Protein AF-A0A371DA82-F1 (afdb_monomer_lite)

Organism: NCBI:txid2498619

pLDDT: mean 73.83, std 19.21, range [37.44, 98.06]

Foldseek 3Di:
DFPQQLQQVCCQQPVDRDWDKDALVNSLVSCLVNCPVSVLVQKWFQKKWWWFALDPVRFIWMKTFIWGQDDPVRDTHTRFIKIKWKDFDDPDDPPVVVCVVVVVVVPPDPDFRFIGIIITTHIPVVPPPTATQFMFGDDPDDDPTDMGRVLLLSLLSVLVCVVDRGDDPVVNCRVVSSVLSCCLGVDPCSVVRGDPPHQKDFDDDPPRDDTPDIDGDPSRDDCVSVCVVVCVVVVVVVVNVVSNVSSVVSSVVSVVSNVVSVVVVVVVVVVVVVVVVVD

Radius of gyration: 20.89 Å; chains: 1; bounding box: 60×45×68 Å

Structure (mmCIF, N/CA/C/O backbone):
data_AF-A0A371DA82-F1
#
_entry.id   AF-A0A371DA82-F1
#
loop_
_atom_site.group_PDB
_atom_site.id
_atom_site.type_symbol
_atom_site.label_atom_id
_atom_site.label_alt_id
_atom_site.label_comp_id
_atom_site.label_asym_id
_atom_site.label_entity_id
_atom_site.label_seq_id
_atom_site.pdbx_PDB_ins_code
_atom_site.Cartn_x
_atom_site.Cartn_y
_atom_site.Cartn_z
_atom_site.occupancy
_atom_site.B_iso_or_equiv
_atom_site.auth_seq_id
_atom_site.auth_comp_id
_atom_site.auth_asym_id
_atom_site.auth_atom_id
_atom_site.pdbx_PDB_model_num
ATOM 1 N N . MET A 1 1 ? -19.343 -18.419 -6.457 1.00 40.81 1 MET A N 1
ATOM 2 C CA . MET A 1 1 ? -19.425 -18.143 -5.005 1.00 40.81 1 MET A CA 1
ATOM 3 C C . MET A 1 1 ? -18.123 -17.447 -4.609 1.00 40.81 1 MET A C 1
ATOM 5 O O . MET A 1 1 ? -17.212 -18.139 -4.190 1.00 40.81 1 MET A O 1
ATOM 9 N N . GLN A 1 2 ? -17.958 -16.152 -4.935 1.00 41.72 2 GLN A N 1
ATOM 10 C CA . GLN A 1 2 ? -16.626 -15.498 -4.969 1.00 41.72 2 GLN A CA 1
ATOM 11 C C . GLN A 1 2 ? -16.676 -13.960 -5.179 1.00 41.72 2 GLN A C 1
ATOM 13 O O . GLN A 1 2 ? -15.800 -13.405 -5.808 1.00 41.72 2 GLN A O 1
ATOM 18 N N . ALA A 1 3 ? -17.732 -13.275 -4.720 1.00 52.94 3 ALA A N 1
ATOM 19 C CA . ALA A 1 3 ? -17.827 -11.799 -4.757 1.00 52.94 3 ALA A CA 1
ATOM 20 C C . ALA A 1 3 ? -17.972 -11.191 -3.346 1.00 52.94 3 ALA A C 1
ATOM 22 O O . ALA A 1 3 ? -18.251 -10.009 -3.178 1.00 52.94 3 ALA A O 1
ATOM 23 N N . HIS A 1 4 ? -17.870 -12.032 -2.311 1.00 64.25 4 HIS A N 1
ATOM 24 C CA . HIS A 1 4 ? -18.219 -11.656 -0.944 1.00 64.25 4 HIS A CA 1
ATOM 25 C C . HIS A 1 4 ? -17.037 -11.005 -0.215 1.00 64.25 4 HIS A C 1
ATOM 27 O O . HIS A 1 4 ? -17.249 -10.199 0.690 1.00 64.25 4 HIS A O 1
ATOM 33 N N . ASP A 1 5 ? -15.801 -11.337 -0.582 1.00 73.50 5 ASP A N 1
ATOM 34 C CA . ASP A 1 5 ? -14.650 -10.889 0.192 1.00 73.50 5 ASP A CA 1
ATOM 35 C C . ASP A 1 5 ? -14.336 -9.427 -0.132 1.00 73.50 5 ASP A C 1
ATOM 37 O O . ASP A 1 5 ? -14.384 -8.608 0.781 1.00 73.50 5 ASP A O 1
ATOM 41 N N . ALA A 1 6 ? -14.214 -9.043 -1.410 1.00 79.44 6 ALA A N 1
ATOM 42 C CA . ALA A 1 6 ? -14.031 -7.634 -1.786 1.00 79.44 6 ALA A CA 1
ATOM 43 C C . ALA A 1 6 ? -15.066 -6.694 -1.143 1.00 79.44 6 ALA A C 1
ATOM 45 O O . ALA A 1 6 ? -14.698 -5.637 -0.631 1.00 79.44 6 ALA A O 1
ATOM 46 N N . ALA A 1 7 ? -16.339 -7.101 -1.098 1.00 83.88 7 ALA A N 1
ATOM 47 C CA . ALA A 1 7 ? -17.407 -6.340 -0.454 1.00 83.88 7 ALA A CA 1
ATOM 48 C C . ALA A 1 7 ? -17.176 -6.161 1.059 1.00 83.88 7 ALA A C 1
ATOM 50 O O . ALA A 1 7 ? -17.340 -5.057 1.573 1.00 83.88 7 ALA A O 1
ATOM 51 N N . LYS A 1 8 ? -16.718 -7.200 1.778 1.00 85.56 8 LYS A N 1
ATOM 52 C CA . LYS A 1 8 ? -16.384 -7.095 3.214 1.00 85.56 8 LYS A CA 1
ATOM 53 C C . LYS A 1 8 ? -15.281 -6.068 3.458 1.00 85.56 8 LYS A C 1
ATOM 55 O O . LYS A 1 8 ? -15.417 -5.237 4.352 1.00 85.56 8 LYS A O 1
ATOM 60 N N . LEU A 1 9 ? -14.188 -6.125 2.691 1.00 90.12 9 LEU A N 1
ATOM 61 C CA . LEU A 1 9 ? -13.077 -5.183 2.858 1.00 90.12 9 LEU A CA 1
ATOM 62 C C . LEU A 1 9 ? -13.458 -3.766 2.429 1.00 90.12 9 LEU A C 1
ATOM 64 O O . LEU A 1 9 ? -13.055 -2.813 3.092 1.00 90.12 9 LEU A O 1
ATOM 68 N N . THR A 1 10 ? -14.262 -3.627 1.374 1.00 91.12 10 THR A N 1
ATOM 69 C CA . THR A 1 10 ? -14.795 -2.332 0.925 1.00 91.12 10 THR A CA 1
ATOM 70 C C . THR A 1 10 ? -15.653 -1.707 2.013 1.00 91.12 10 THR A C 1
ATOM 72 O O . THR A 1 10 ? -15.365 -0.594 2.447 1.00 91.12 10 THR A O 1
ATOM 75 N N . HIS A 1 11 ? -16.607 -2.454 2.564 1.00 90.69 11 HIS A N 1
ATOM 76 C CA . HIS A 1 11 ? -17.438 -1.969 3.658 1.00 90.69 11 HIS A CA 1
ATOM 77 C C . HIS A 1 11 ? -16.602 -1.640 4.908 1.00 90.69 11 HIS A C 1
ATOM 79 O O . HIS A 1 11 ? -16.818 -0.613 5.550 1.00 90.69 11 HIS A O 1
ATOM 85 N N . ALA A 1 12 ? -15.608 -2.468 5.250 1.00 91.38 12 ALA A N 1
ATOM 86 C CA . ALA A 1 12 ? -14.735 -2.218 6.398 1.00 91.38 12 ALA A CA 1
ATOM 87 C C . ALA A 1 12 ? -13.882 -0.946 6.236 1.00 91.38 12 ALA A C 1
ATOM 89 O O . ALA A 1 12 ? -13.727 -0.188 7.193 1.00 91.38 12 ALA A O 1
ATOM 90 N N . LEU A 1 13 ? -13.324 -0.695 5.050 1.00 92.12 13 LEU A N 1
ATOM 91 C CA . LEU A 1 13 ? -12.431 0.443 4.819 1.00 92.12 13 LEU A CA 1
ATOM 92 C C . LEU A 1 13 ? -13.165 1.733 4.451 1.00 92.12 13 LEU A C 1
ATOM 94 O O . LEU A 1 13 ? -12.673 2.811 4.786 1.00 92.12 13 LEU A O 1
ATOM 98 N N . LEU A 1 14 ? -14.296 1.636 3.751 1.00 90.19 14 LEU A N 1
ATOM 99 C CA . LEU A 1 14 ? -14.964 2.763 3.089 1.00 90.19 14 LEU A CA 1
ATOM 100 C C . LEU A 1 14 ? -16.405 3.004 3.555 1.00 90.19 14 LEU A C 1
ATOM 102 O O . LEU A 1 14 ? -16.978 4.026 3.190 1.00 90.19 14 LEU A O 1
ATOM 106 N N . GLN A 1 15 ? -16.998 2.080 4.324 1.00 87.25 15 GLN A N 1
ATOM 107 C CA . GLN A 1 15 ? -18.436 2.077 4.644 1.00 87.25 15 GLN A CA 1
ATOM 108 C C . GLN A 1 15 ? -19.329 2.206 3.393 1.00 87.25 15 GLN A C 1
ATOM 110 O O . GLN A 1 15 ? -20.375 2.853 3.416 1.00 87.25 15 GLN A O 1
ATOM 115 N N . CYS A 1 16 ? -18.911 1.586 2.289 1.00 83.69 16 CYS A N 1
ATOM 116 C CA . CYS A 1 16 ? -19.708 1.463 1.075 1.00 83.69 16 CYS A CA 1
ATOM 117 C C . CYS A 1 16 ? -19.607 0.049 0.501 1.00 83.69 16 CYS A C 1
ATOM 119 O O . CYS A 1 16 ? -18.657 -0.681 0.786 1.00 83.69 16 CYS A O 1
ATOM 121 N N . ASP A 1 17 ? -20.587 -0.316 -0.321 1.00 76.75 17 ASP A N 1
ATOM 122 C CA . ASP A 1 17 ? -20.656 -1.643 -0.940 1.00 76.75 17 ASP A CA 1
ATOM 123 C C . ASP A 1 17 ? -19.945 -1.693 -2.301 1.00 76.75 17 ASP A C 1
ATOM 125 O O . ASP A 1 17 ? -19.534 -2.760 -2.755 1.00 76.75 17 ASP A O 1
ATOM 129 N N . ASP A 1 18 ? -19.744 -0.531 -2.929 1.00 77.31 18 ASP A N 1
ATOM 130 C CA . ASP A 1 18 ? -19.137 -0.423 -4.252 1.00 77.31 18 ASP A CA 1
ATOM 131 C C . ASP A 1 18 ? -17.631 -0.172 -4.161 1.00 77.31 18 ASP A C 1
ATOM 133 O O . ASP A 1 18 ? -17.174 0.831 -3.605 1.00 77.31 18 ASP A O 1
ATOM 137 N N . ALA A 1 19 ? -16.844 -1.061 -4.764 1.00 77.38 19 ALA A N 1
ATOM 138 C CA . ALA A 1 19 ? -15.419 -0.839 -4.950 1.00 77.38 19 ALA A CA 1
ATOM 139 C C . ALA A 1 19 ? -15.189 0.163 -6.092 1.00 77.38 19 ALA A C 1
ATOM 141 O O . ALA A 1 19 ? -15.606 -0.055 -7.231 1.00 77.38 19 ALA A O 1
ATOM 142 N N . TYR A 1 20 ? -14.473 1.251 -5.807 1.00 82.62 20 TYR A N 1
ATOM 143 C CA . TYR A 1 20 ? -14.046 2.223 -6.811 1.00 82.62 20 TYR A CA 1
ATOM 144 C C . TYR A 1 20 ? -12.560 2.568 -6.647 1.00 82.62 20 TYR A C 1
ATOM 146 O O . TYR A 1 20 ? -12.023 2.491 -5.538 1.00 82.62 20 TYR A O 1
ATOM 154 N N . PRO A 1 21 ? -11.861 2.959 -7.730 1.00 89.12 21 PRO A N 1
ATOM 155 C CA . PRO A 1 21 ? -10.483 3.419 -7.624 1.00 89.12 21 PRO A CA 1
ATOM 156 C C . PRO A 1 21 ? -10.397 4.724 -6.824 1.00 89.12 21 PRO A C 1
ATOM 158 O O . PRO A 1 21 ? -11.088 5.693 -7.141 1.00 89.12 21 PRO A O 1
ATOM 161 N N . MET A 1 22 ? -9.503 4.779 -5.841 1.00 92.50 22 MET A N 1
ATOM 162 C CA . MET A 1 22 ? -9.308 5.940 -4.964 1.00 92.50 22 MET A CA 1
ATOM 163 C C . MET A 1 22 ? -7.831 6.321 -4.848 1.00 92.50 22 MET A C 1
ATOM 165 O O . MET A 1 22 ? -6.952 5.501 -5.106 1.00 92.50 22 MET A O 1
ATOM 169 N N . SER A 1 23 ? -7.533 7.553 -4.445 1.00 94.44 23 SER A N 1
ATOM 170 C CA . SER A 1 23 ? -6.163 7.956 -4.113 1.00 94.44 23 SER A CA 1
ATOM 171 C C . SER A 1 23 ? -5.725 7.399 -2.754 1.00 94.44 23 SER A C 1
ATOM 173 O O . SER A 1 23 ? -6.546 7.063 -1.898 1.00 94.44 23 SER A O 1
ATOM 175 N N . PHE A 1 24 ? -4.413 7.364 -2.509 1.00 95.75 24 PHE A N 1
ATOM 176 C CA . PHE A 1 24 ? -3.881 7.010 -1.189 1.00 95.75 24 PHE A CA 1
ATOM 177 C C . PHE A 1 24 ? -4.345 7.962 -0.080 1.00 95.75 24 PHE A C 1
ATOM 179 O O . PHE A 1 24 ? -4.536 7.525 1.051 1.00 95.75 24 PHE A O 1
ATOM 186 N N . ASP A 1 25 ? -4.575 9.240 -0.390 1.00 95.44 25 ASP A N 1
ATOM 187 C CA . ASP A 1 25 ? -5.131 10.196 0.570 1.00 95.44 25 ASP A CA 1
ATOM 188 C C . ASP A 1 25 ? -6.588 9.890 0.921 1.00 95.44 25 ASP A C 1
ATOM 190 O O . ASP A 1 25 ? -6.950 9.931 2.095 1.00 95.44 25 ASP A O 1
ATOM 194 N N . GLN A 1 26 ? -7.412 9.539 -0.070 1.00 95.31 26 GLN A N 1
ATOM 195 C CA . GLN A 1 26 ? -8.796 9.120 0.169 1.00 95.31 26 GLN A CA 1
ATOM 196 C C . GLN A 1 26 ? -8.838 7.858 1.036 1.00 95.31 26 GLN A C 1
ATOM 198 O O . GLN A 1 26 ? -9.559 7.826 2.035 1.00 95.31 26 GLN A O 1
ATOM 203 N N . LEU A 1 27 ? -8.004 6.862 0.712 1.00 96.12 27 LEU A N 1
ATOM 204 C CA . LEU A 1 27 ? -7.883 5.647 1.514 1.00 96.12 27 LEU A CA 1
ATOM 205 C C . LEU A 1 27 ? -7.403 5.954 2.939 1.00 96.12 27 LEU A C 1
ATOM 207 O O . LEU A 1 27 ? -7.967 5.421 3.889 1.00 96.12 27 LEU A O 1
ATOM 211 N N . ARG A 1 28 ? -6.408 6.837 3.109 1.00 97.12 28 ARG A N 1
ATOM 212 C CA . ARG A 1 28 ? -5.920 7.279 4.427 1.00 97.12 28 ARG A CA 1
ATOM 213 C C . ARG A 1 28 ? -7.042 7.876 5.269 1.00 97.12 28 ARG A C 1
ATOM 215 O O . ARG A 1 28 ? -7.216 7.463 6.411 1.00 97.12 28 ARG A O 1
ATOM 222 N N . ILE A 1 29 ? -7.769 8.851 4.723 1.00 95.38 29 ILE A N 1
ATOM 223 C CA . ILE A 1 29 ? -8.842 9.555 5.439 1.00 95.38 29 ILE A CA 1
ATOM 224 C C . ILE A 1 29 ? -9.905 8.555 5.894 1.00 95.38 29 ILE A C 1
ATOM 226 O O . ILE A 1 29 ? -10.286 8.555 7.063 1.00 95.38 29 ILE A O 1
ATOM 230 N N . SER A 1 30 ? -10.333 7.675 4.987 1.00 95.25 30 SER A N 1
ATOM 231 C CA . SER A 1 30 ? -11.341 6.658 5.282 1.00 95.25 30 SER A CA 1
ATOM 232 C C . SER A 1 30 ? -10.860 5.648 6.327 1.00 95.25 30 SER A C 1
ATOM 234 O O . SER A 1 30 ? -11.557 5.375 7.302 1.00 95.25 30 SER A O 1
ATOM 236 N N . TYR A 1 31 ? -9.627 5.154 6.177 1.00 95.56 31 TYR A N 1
ATOM 237 C CA . TYR A 1 31 ? -9.013 4.209 7.104 1.00 95.56 31 TYR A CA 1
ATOM 238 C C . TYR A 1 31 ? -8.896 4.777 8.521 1.00 95.56 31 TYR A C 1
ATOM 240 O O . TYR A 1 31 ? -9.244 4.085 9.471 1.00 95.56 31 TYR A O 1
ATOM 248 N N . VAL A 1 32 ? -8.445 6.029 8.680 1.00 95.31 32 VAL A N 1
ATOM 249 C CA . VAL A 1 32 ? -8.355 6.678 10.002 1.00 95.31 32 VAL A CA 1
ATOM 250 C C . VAL A 1 32 ? -9.743 6.836 10.612 1.00 95.31 32 VAL A C 1
ATOM 252 O O . VAL A 1 32 ? -9.955 6.418 11.747 1.00 95.31 32 VAL A O 1
ATOM 255 N N . LYS A 1 33 ? -10.696 7.373 9.841 1.00 93.06 33 LYS A N 1
ATOM 256 C CA . LYS A 1 33 ? -12.068 7.624 10.297 1.00 93.06 33 LYS A CA 1
ATOM 257 C C . LYS A 1 33 ? -12.759 6.355 10.805 1.00 93.06 33 LYS A C 1
ATOM 259 O O . LYS A 1 33 ? -13.468 6.402 11.801 1.00 93.06 33 LYS A O 1
ATOM 264 N N . HIS A 1 34 ? -12.551 5.225 10.133 1.00 93.38 34 HIS A N 1
ATOM 265 C CA . HIS A 1 34 ? -13.230 3.966 10.454 1.00 93.38 34 HIS A CA 1
ATOM 266 C C . HIS A 1 34 ? -12.379 2.998 11.281 1.00 93.38 34 HIS A C 1
ATOM 268 O O . HIS A 1 34 ? -12.804 1.872 11.546 1.00 93.38 34 HIS A O 1
ATOM 274 N N . TYR A 1 35 ? -11.192 3.427 11.721 1.00 93.81 35 TYR A N 1
ATOM 275 C CA . TYR A 1 35 ? -10.215 2.562 12.374 1.00 93.81 35 TYR A CA 1
ATOM 276 C C . TYR A 1 35 ? -10.766 1.860 13.618 1.00 93.81 35 TYR A C 1
ATOM 278 O O . TYR A 1 35 ? -10.574 0.654 13.786 1.00 93.81 35 TYR A O 1
ATOM 286 N N . ILE A 1 36 ? -11.465 2.609 14.473 1.00 92.19 36 ILE A N 1
ATOM 287 C CA . ILE A 1 36 ? -12.001 2.101 15.739 1.00 92.19 36 ILE A CA 1
ATOM 288 C C . ILE A 1 36 ? -13.310 1.354 15.533 1.00 92.19 36 ILE A C 1
ATOM 290 O O . ILE A 1 36 ? -13.447 0.225 15.995 1.00 92.19 36 ILE A O 1
ATOM 294 N N . GLU A 1 37 ? -14.257 1.971 14.825 1.00 90.56 37 GLU A N 1
ATOM 295 C CA . GLU A 1 37 ? -15.598 1.416 14.611 1.00 90.56 37 GLU A CA 1
ATOM 296 C C . GLU A 1 37 ? -15.542 0.026 13.970 1.00 90.56 37 GLU A C 1
ATOM 298 O O . GLU A 1 37 ? -16.274 -0.876 14.376 1.00 90.56 37 GLU A O 1
ATOM 303 N N . ASN A 1 38 ? -14.613 -0.168 13.027 1.00 91.62 38 ASN A N 1
ATOM 304 C CA . ASN A 1 38 ? -14.482 -1.408 12.268 1.00 91.62 38 ASN A CA 1
ATOM 305 C C . ASN A 1 38 ? -13.332 -2.310 12.751 1.00 91.62 38 ASN A C 1
ATOM 307 O O . ASN A 1 38 ? -13.051 -3.322 12.106 1.00 91.62 38 ASN A O 1
ATOM 311 N N . ASN A 1 39 ? -12.681 -1.977 13.876 1.00 91.50 39 ASN A N 1
ATOM 312 C CA . ASN A 1 39 ? -11.518 -2.693 14.422 1.00 91.50 39 ASN A CA 1
ATOM 313 C C . ASN A 1 39 ? -10.452 -2.982 13.351 1.00 91.50 39 ASN A C 1
ATOM 315 O O . ASN A 1 39 ? -9.996 -4.114 13.174 1.00 91.50 39 ASN A O 1
ATOM 319 N N . LEU A 1 40 ? -10.054 -1.950 12.603 1.00 93.88 40 LEU A N 1
ATOM 320 C CA . LEU A 1 40 ? -9.156 -2.114 11.456 1.00 93.88 40 LEU A CA 1
ATOM 321 C C . LEU A 1 40 ? -7.738 -2.565 11.846 1.00 93.88 40 LEU A C 1
ATOM 323 O O . LEU A 1 40 ? -6.983 -2.994 10.978 1.00 93.88 40 LEU A O 1
ATOM 327 N N . SER A 1 41 ? -7.394 -2.560 13.139 1.00 92.50 41 SER A N 1
ATOM 328 C CA . SER A 1 41 ? -6.188 -3.209 13.675 1.00 92.50 41 SER A CA 1
ATOM 329 C C . SER A 1 41 ? -6.133 -4.717 13.423 1.00 92.50 41 SER A C 1
ATOM 331 O O . SER A 1 41 ? -5.043 -5.287 13.373 1.00 92.50 41 SER A O 1
ATOM 333 N N . ASP A 1 42 ? -7.292 -5.365 13.280 1.00 92.06 42 ASP A N 1
ATOM 334 C CA . ASP A 1 42 ? -7.380 -6.810 13.052 1.00 92.06 42 ASP A CA 1
ATOM 335 C C . ASP A 1 42 ? -7.143 -7.172 11.584 1.00 92.06 42 ASP A C 1
ATOM 337 O O . ASP A 1 42 ? -6.893 -8.338 11.269 1.00 92.06 42 ASP A O 1
ATOM 341 N N . TYR A 1 43 ? -7.209 -6.189 10.683 1.00 93.62 43 TYR A N 1
ATOM 342 C CA . TYR A 1 43 ? -6.973 -6.376 9.261 1.00 93.62 43 TYR A CA 1
ATOM 343 C C . TYR A 1 43 ? -5.491 -6.196 8.960 1.00 93.62 43 TYR A C 1
ATOM 345 O O . TYR A 1 43 ? -4.906 -5.125 9.135 1.00 93.62 43 TYR A O 1
ATOM 353 N N . ILE A 1 44 ? -4.883 -7.266 8.469 1.00 93.00 44 ILE A N 1
ATOM 354 C CA . ILE A 1 44 ? -3.464 -7.324 8.148 1.00 93.00 44 ILE A CA 1
ATOM 355 C C . ILE A 1 44 ? -3.273 -7.746 6.702 1.00 93.00 44 ILE A C 1
ATOM 357 O O . ILE A 1 44 ? -4.059 -8.506 6.139 1.00 93.00 44 ILE A O 1
ATOM 361 N N . ILE A 1 45 ? -2.181 -7.296 6.110 1.00 93.56 45 ILE A N 1
ATOM 362 C CA . ILE A 1 45 ? -1.713 -7.784 4.825 1.00 93.56 45 ILE A CA 1
ATOM 363 C C . ILE A 1 45 ? -0.877 -9.032 5.093 1.00 93.56 45 ILE A C 1
ATOM 365 O O . ILE A 1 45 ? 0.152 -8.976 5.773 1.00 93.56 45 ILE A O 1
ATOM 369 N N . THR A 1 46 ? -1.332 -10.162 4.565 1.00 89.88 46 THR A N 1
ATOM 370 C CA . THR A 1 46 ? -0.695 -11.478 4.735 1.00 89.88 46 THR A CA 1
ATOM 371 C C . THR A 1 46 ? 0.195 -11.846 3.557 1.00 89.88 46 THR A C 1
ATOM 373 O O . THR A 1 46 ? 1.112 -12.657 3.707 1.00 89.88 46 THR A O 1
ATOM 376 N N . CYS A 1 47 ? -0.045 -11.234 2.395 1.00 88.94 47 CYS A N 1
ATOM 377 C CA . CYS A 1 47 ? 0.758 -11.427 1.201 1.00 88.94 47 CYS A CA 1
ATOM 378 C C . CYS A 1 47 ? 0.832 -10.149 0.359 1.00 88.94 47 CYS A C 1
ATOM 380 O O . CYS A 1 47 ? -0.168 -9.466 0.151 1.00 88.94 47 CYS A O 1
ATOM 382 N N . LEU A 1 48 ? 2.030 -9.851 -0.135 1.00 89.12 48 LEU A N 1
ATOM 383 C CA . LEU A 1 48 ? 2.313 -8.824 -1.125 1.00 89.12 48 LEU A CA 1
ATOM 384 C C . LEU A 1 48 ? 2.793 -9.484 -2.410 1.00 89.12 48 LEU A C 1
ATOM 386 O O . LEU A 1 48 ? 3.698 -10.323 -2.383 1.00 89.12 48 LEU A O 1
ATOM 390 N N . GLU A 1 49 ? 2.249 -9.046 -3.534 1.00 86.81 49 GLU A N 1
ATOM 391 C CA . GLU A 1 49 ? 2.661 -9.488 -4.858 1.00 86.81 49 GLU A CA 1
ATOM 392 C C . GLU A 1 49 ? 3.006 -8.293 -5.732 1.00 86.81 49 GLU A C 1
ATOM 394 O O . GLU A 1 49 ? 2.272 -7.307 -5.778 1.00 86.81 49 GLU A O 1
ATOM 399 N N . LEU A 1 50 ? 4.123 -8.400 -6.446 1.00 85.94 50 LEU A N 1
ATOM 400 C CA . LEU A 1 50 ? 4.432 -7.515 -7.560 1.00 85.94 50 LEU A CA 1
ATOM 401 C C . LEU A 1 50 ? 3.997 -8.217 -8.839 1.00 85.94 50 LEU A C 1
ATOM 403 O O . LEU A 1 50 ? 4.514 -9.290 -9.163 1.00 85.94 50 LEU A O 1
ATOM 407 N N . CYS A 1 51 ? 3.061 -7.606 -9.554 1.00 82.88 51 CYS A N 1
ATOM 408 C CA . CYS A 1 51 ? 2.380 -8.208 -10.690 1.00 82.88 51 CYS A CA 1
ATOM 409 C C . CYS A 1 51 ? 2.630 -7.432 -11.981 1.00 82.88 51 CYS A C 1
ATOM 411 O O . CYS A 1 51 ? 2.905 -6.231 -11.974 1.00 82.88 51 CYS A O 1
ATOM 413 N N . LYS A 1 52 ? 2.498 -8.140 -13.104 1.00 77.69 52 LYS A N 1
ATOM 414 C CA . LYS A 1 52 ? 2.617 -7.599 -14.455 1.00 77.69 52 LYS A CA 1
ATOM 415 C C . LYS A 1 52 ? 1.470 -8.068 -15.336 1.00 77.69 52 LYS A C 1
ATOM 417 O O . LYS A 1 52 ? 1.245 -9.270 -15.495 1.00 77.69 52 LYS A O 1
ATOM 422 N N . GLY A 1 53 ? 0.818 -7.103 -15.975 1.00 74.56 53 GLY A N 1
ATOM 423 C CA . GLY A 1 53 ? -0.221 -7.320 -16.970 1.00 74.56 53 GLY A CA 1
ATOM 424 C C . GLY A 1 53 ? 0.277 -8.156 -18.148 1.00 74.56 53 GLY A C 1
ATOM 425 O O . GLY A 1 53 ? 1.354 -7.890 -18.688 1.00 74.56 53 GLY A O 1
ATOM 426 N N . ARG A 1 54 ? -0.510 -9.139 -18.599 1.00 68.94 54 ARG A N 1
ATOM 427 C CA . ARG A 1 54 ? -0.149 -9.980 -19.765 1.00 68.94 54 ARG A CA 1
ATOM 428 C C . ARG A 1 54 ? -0.275 -9.286 -21.122 1.00 68.94 54 ARG A C 1
ATOM 430 O O . ARG A 1 54 ? 0.273 -9.774 -22.108 1.00 68.94 54 ARG A O 1
ATOM 437 N N . LYS A 1 55 ? -1.015 -8.179 -21.196 1.00 64.31 55 LYS A N 1
ATOM 438 C CA . LYS A 1 55 ? -1.296 -7.451 -22.443 1.00 64.31 55 LYS A CA 1
ATOM 439 C C . LYS A 1 55 ? -0.568 -6.102 -22.454 1.00 64.31 55 LYS A C 1
ATOM 441 O O . LYS A 1 55 ? -0.487 -5.470 -21.398 1.00 64.31 55 LYS A O 1
ATOM 446 N N . PRO A 1 56 ? -0.074 -5.624 -23.615 1.00 55.16 56 PRO A N 1
ATOM 447 C CA . PRO A 1 56 ? 0.454 -4.268 -23.758 1.00 55.16 56 PRO A CA 1
ATOM 448 C C . PRO A 1 56 ? -0.517 -3.219 -23.177 1.00 55.16 56 PRO A C 1
ATOM 450 O O . PRO A 1 56 ? -1.719 -3.330 -23.422 1.00 55.16 56 PRO A O 1
ATOM 453 N N . PRO A 1 57 ? -0.038 -2.215 -22.417 1.00 61.44 57 PRO A N 1
ATOM 454 C CA . PRO A 1 57 ? 1.363 -1.817 -22.227 1.00 61.44 57 PRO A CA 1
ATOM 455 C C . PRO A 1 57 ? 2.136 -2.603 -21.144 1.00 61.44 57 PRO A C 1
ATOM 457 O O . PRO A 1 57 ? 3.155 -2.125 -20.665 1.00 61.44 57 PRO A O 1
ATOM 460 N N . TYR A 1 58 ? 1.696 -3.808 -20.763 1.00 68.56 58 TYR A N 1
ATOM 461 C CA . TYR A 1 58 ? 2.352 -4.666 -19.763 1.00 68.56 58 TYR A CA 1
ATOM 462 C C . TYR A 1 58 ? 2.545 -3.973 -18.411 1.00 68.56 58 TYR A C 1
ATOM 464 O O . TYR A 1 58 ? 3.623 -4.042 -17.812 1.00 68.56 58 TYR A O 1
ATOM 472 N N . HIS A 1 59 ? 1.482 -3.291 -17.984 1.00 79.56 59 HIS A N 1
ATOM 473 C CA . HIS A 1 59 ? 1.412 -2.476 -16.780 1.00 79.56 59 HIS A CA 1
ATOM 474 C C . HIS A 1 59 ? 1.788 -3.263 -15.521 1.00 79.56 59 HIS A C 1
ATOM 476 O O . HIS A 1 59 ? 1.453 -4.441 -15.406 1.00 79.56 59 HIS A O 1
ATOM 482 N N . GLU A 1 60 ? 2.459 -2.608 -14.580 1.00 83.19 60 GLU A N 1
ATOM 483 C CA . GLU A 1 60 ? 2.926 -3.224 -13.341 1.00 83.19 60 GLU A CA 1
ATOM 484 C C . GLU A 1 60 ? 2.322 -2.538 -12.127 1.00 83.19 60 GLU A C 1
ATOM 486 O O . GLU A 1 60 ? 2.160 -1.317 -12.102 1.00 83.19 60 GLU A O 1
ATOM 491 N N . TYR A 1 61 ? 1.967 -3.355 -11.143 1.00 88.50 61 TYR A N 1
ATOM 492 C CA . TYR A 1 61 ? 1.173 -2.954 -9.992 1.00 88.50 61 TYR A CA 1
ATOM 493 C C . TYR A 1 61 ? 1.442 -3.882 -8.802 1.00 88.50 61 TYR A C 1
ATOM 495 O O . TYR A 1 61 ? 2.055 -4.944 -8.946 1.00 88.50 61 TYR A O 1
ATOM 503 N N . ILE A 1 62 ? 0.986 -3.467 -7.622 1.00 91.88 62 ILE A N 1
ATOM 504 C CA . ILE A 1 62 ? 1.087 -4.235 -6.379 1.00 91.88 62 ILE A CA 1
ATOM 505 C C . ILE A 1 62 ? -0.276 -4.777 -5.986 1.00 91.88 62 ILE A C 1
ATOM 507 O O . ILE A 1 62 ? -1.269 -4.057 -6.052 1.00 91.88 62 ILE A O 1
ATOM 511 N N . LEU A 1 63 ? -0.302 -6.023 -5.529 1.00 92.69 63 LEU A N 1
ATOM 512 C CA . LEU A 1 63 ? -1.436 -6.608 -4.828 1.00 92.69 63 LEU A CA 1
ATOM 513 C C . LEU A 1 63 ? -1.065 -6.838 -3.367 1.00 92.69 63 LEU A C 1
ATOM 515 O O . LEU A 1 63 ? -0.040 -7.449 -3.073 1.00 92.69 63 LEU A O 1
ATOM 519 N N . ALA A 1 64 ? -1.908 -6.369 -2.456 1.00 94.00 64 ALA A N 1
ATOM 520 C CA . ALA A 1 64 ? -1.824 -6.659 -1.035 1.00 94.00 64 ALA A CA 1
ATOM 521 C C . ALA A 1 64 ? -3.052 -7.459 -0.610 1.00 94.00 64 ALA A C 1
ATOM 523 O O . ALA A 1 64 ? -4.163 -6.935 -0.548 1.00 94.00 64 ALA A O 1
ATOM 524 N N . HIS A 1 65 ? -2.844 -8.740 -0.329 1.00 92.31 65 HIS A N 1
ATOM 525 C CA . HIS A 1 65 ? -3.879 -9.648 0.148 1.00 92.31 65 HIS A CA 1
ATOM 526 C C . HIS A 1 65 ? -4.145 -9.361 1.617 1.00 92.31 65 HIS A C 1
ATOM 528 O O . HIS A 1 65 ? -3.253 -9.512 2.457 1.00 92.31 65 HIS A O 1
ATOM 534 N N . VAL A 1 66 ? -5.366 -8.932 1.916 1.00 92.56 66 VAL A N 1
ATOM 535 C CA . VAL A 1 66 ? -5.794 -8.560 3.261 1.00 92.56 66 VAL A CA 1
ATOM 536 C C . VAL A 1 66 ? -6.548 -9.721 3.888 1.00 92.56 66 VAL A C 1
ATOM 538 O O . VAL A 1 66 ? -7.396 -10.369 3.269 1.00 92.56 66 VAL A O 1
ATOM 541 N N . SER A 1 67 ? -6.247 -9.990 5.148 1.00 91.56 67 SER A N 1
ATOM 542 C CA . SER A 1 67 ? -6.963 -10.956 5.969 1.00 91.56 67 SER A CA 1
ATOM 543 C C . SER A 1 67 ? -7.264 -10.347 7.331 1.00 91.56 67 SER A C 1
ATOM 545 O O . SER A 1 67 ? -6.484 -9.548 7.845 1.00 91.56 67 SER A O 1
ATOM 547 N N . ARG A 1 68 ? -8.390 -10.729 7.925 1.00 91.19 68 ARG A N 1
ATOM 548 C CA . ARG A 1 68 ? -8.765 -10.328 9.280 1.00 91.19 68 ARG A CA 1
ATOM 549 C C . ARG A 1 68 ? -8.355 -11.413 10.267 1.00 91.19 68 ARG A C 1
ATOM 551 O O . ARG A 1 68 ? -8.592 -12.589 10.005 1.00 91.19 68 ARG A O 1
ATOM 558 N N . ARG A 1 69 ? -7.749 -11.030 11.389 1.00 89.56 69 ARG A N 1
ATOM 559 C CA . ARG A 1 69 ? -7.487 -11.921 12.527 1.00 89.56 69 ARG A CA 1
ATOM 560 C C . ARG A 1 69 ? -8.809 -12.252 13.217 1.00 89.56 69 ARG A C 1
ATOM 562 O O . ARG A 1 69 ? -9.534 -11.340 13.601 1.00 89.56 69 ARG A O 1
ATOM 569 N N . GLU A 1 70 ? -9.128 -13.535 13.353 1.00 81.94 70 GLU A N 1
ATOM 570 C CA . GLU A 1 70 ? -10.384 -13.974 13.985 1.00 81.94 70 GLU A CA 1
ATOM 571 C C . GLU A 1 70 ? -10.198 -14.494 15.409 1.00 81.94 70 GLU A C 1
ATOM 573 O O . GLU A 1 70 ? -11.129 -14.423 16.208 1.00 81.94 70 GLU A O 1
ATOM 578 N N . ASP A 1 71 ? -9.013 -15.002 15.750 1.00 71.69 71 ASP A N 1
ATOM 579 C CA . ASP A 1 71 ? -8.761 -15.556 17.074 1.00 71.69 71 ASP A CA 1
ATOM 580 C C . ASP A 1 71 ? -7.365 -15.203 17.626 1.00 71.69 71 ASP A C 1
ATOM 582 O O . ASP A 1 71 ? -6.445 -14.855 16.875 1.00 71.69 71 ASP A O 1
ATOM 586 N N . PRO A 1 72 ? -7.174 -15.314 18.957 1.00 66.38 72 PRO A N 1
ATOM 587 C CA . PRO A 1 72 ? -5.862 -15.161 19.588 1.00 66.38 72 PRO A CA 1
ATOM 588 C C . PRO A 1 72 ? -4.838 -16.219 19.148 1.00 66.38 72 PRO A C 1
ATOM 590 O O . PRO A 1 72 ? -3.647 -16.057 19.400 1.00 66.38 72 PRO A O 1
ATOM 593 N N . LEU A 1 73 ? -5.296 -17.308 18.516 1.00 67.56 73 LEU A N 1
ATOM 594 C CA . LEU A 1 73 ? -4.460 -18.393 17.995 1.00 67.56 73 LEU A CA 1
ATOM 595 C C . LEU A 1 73 ? -3.864 -18.053 16.616 1.00 67.56 73 LEU A C 1
ATOM 597 O O . LEU A 1 73 ? -3.095 -18.846 16.071 1.00 67.56 73 LEU A O 1
ATOM 601 N N . GLY A 1 74 ? -4.176 -16.874 16.069 1.00 67.50 74 GLY A N 1
ATOM 602 C CA . GLY A 1 74 ? -3.581 -16.349 14.845 1.00 67.50 74 GLY A CA 1
ATOM 603 C C . GLY A 1 74 ? -4.245 -16.842 13.561 1.00 67.50 74 GLY A C 1
ATOM 604 O O . GLY A 1 74 ? -3.654 -16.693 12.488 1.00 67.50 74 GLY A O 1
ATOM 605 N N . ARG A 1 75 ? -5.456 -17.414 13.624 1.00 80.38 75 ARG A N 1
ATOM 606 C CA . ARG A 1 75 ? -6.219 -17.716 12.408 1.00 80.38 75 ARG A CA 1
ATOM 607 C C . ARG A 1 75 ? -6.635 -16.421 11.730 1.00 80.38 75 ARG A C 1
ATOM 609 O O . ARG A 1 75 ? -7.067 -15.460 12.371 1.00 80.38 75 ARG A O 1
ATOM 616 N N . THR A 1 76 ? -6.492 -16.410 10.412 1.00 86.00 76 THR A N 1
ATOM 617 C CA . THR A 1 76 ? -6.865 -15.272 9.582 1.00 86.00 76 THR A CA 1
ATOM 618 C C . THR A 1 76 ? -7.853 -15.704 8.515 1.00 86.00 76 THR A C 1
ATOM 620 O O . THR A 1 76 ? -7.750 -16.808 7.977 1.00 86.00 76 THR A O 1
ATOM 623 N N . VAL A 1 77 ? -8.807 -14.828 8.213 1.00 87.12 77 VAL A N 1
ATOM 624 C CA . VAL A 1 77 ? -9.789 -15.033 7.149 1.00 87.12 77 VAL A CA 1
ATOM 625 C C . VAL A 1 77 ? -9.548 -14.022 6.033 1.00 87.12 77 VAL A C 1
ATOM 627 O O . VAL A 1 77 ? -9.498 -12.819 6.312 1.00 87.12 77 VAL A O 1
ATOM 630 N N . PRO A 1 78 ? -9.379 -14.473 4.775 1.00 88.12 78 PRO A N 1
ATOM 631 C CA . PRO A 1 78 ? -9.244 -13.583 3.631 1.00 88.12 78 PRO A CA 1
ATOM 632 C C . PRO A 1 78 ? -10.415 -12.607 3.546 1.00 88.12 78 PRO A C 1
ATOM 634 O O . PRO A 1 78 ? -11.574 -12.989 3.686 1.00 88.12 78 PRO A O 1
ATOM 637 N N . CYS A 1 79 ? -10.093 -11.334 3.344 1.00 88.00 79 CYS A N 1
ATOM 638 C CA . CYS A 1 79 ? -11.078 -10.261 3.270 1.00 88.00 79 CYS A CA 1
ATOM 639 C C . CYS A 1 79 ? -11.051 -9.537 1.928 1.00 88.00 79 CYS A C 1
ATOM 641 O O . CYS A 1 79 ? -11.931 -8.740 1.689 1.00 88.00 79 CYS A O 1
ATOM 643 N N . GLY A 1 80 ? -10.083 -9.779 1.049 1.00 89.88 80 GLY A N 1
ATOM 644 C CA . GLY A 1 80 ? -9.996 -9.115 -0.253 1.00 89.88 80 GLY A CA 1
ATOM 645 C C . GLY A 1 80 ? -8.577 -8.657 -0.551 1.00 89.88 80 GLY A C 1
ATOM 646 O O . GLY A 1 80 ? -7.644 -8.961 0.197 1.00 89.88 80 GLY A O 1
ATOM 647 N N . VAL A 1 81 ? -8.406 -7.935 -1.654 1.00 92.12 81 VAL A N 1
ATOM 648 C CA . VAL A 1 81 ? -7.087 -7.523 -2.143 1.00 92.12 81 VAL A CA 1
ATOM 649 C C . VAL A 1 81 ? -7.071 -6.023 -2.412 1.00 92.12 81 VAL A C 1
ATOM 651 O O . VAL A 1 81 ? -7.953 -5.502 -3.085 1.00 92.12 81 VAL A O 1
ATOM 654 N N . LEU A 1 82 ? -6.052 -5.320 -1.920 1.00 94.94 82 LEU A N 1
ATOM 655 C CA . LEU A 1 82 ? -5.768 -3.945 -2.327 1.00 94.94 82 LEU A CA 1
ATOM 656 C C . LEU A 1 82 ? -4.830 -3.970 -3.531 1.00 94.94 82 LEU A C 1
ATOM 658 O O . LEU A 1 82 ? -3.685 -4.412 -3.427 1.00 94.94 82 LEU A O 1
ATOM 662 N N . ARG A 1 83 ? -5.297 -3.466 -4.668 1.00 93.81 83 ARG A N 1
ATOM 663 C CA . ARG A 1 83 ? -4.490 -3.252 -5.867 1.00 93.81 83 ARG A CA 1
ATOM 664 C C . ARG A 1 83 ? -3.989 -1.817 -5.900 1.00 93.81 83 ARG A C 1
ATOM 666 O O . ARG A 1 83 ? -4.805 -0.908 -6.003 1.00 93.81 83 ARG A O 1
ATOM 673 N N . ALA A 1 84 ? -2.675 -1.618 -5.858 1.00 94.75 84 ALA A N 1
ATOM 674 C CA . ALA A 1 84 ? -2.036 -0.311 -5.984 1.00 94.75 84 ALA A CA 1
ATOM 675 C C . ALA A 1 84 ? -1.301 -0.156 -7.317 1.00 94.75 84 ALA A C 1
ATOM 677 O O . ALA A 1 84 ? -0.456 -0.979 -7.669 1.00 94.75 84 ALA A O 1
ATOM 678 N N . GLU A 1 85 ? -1.569 0.937 -8.025 1.00 91.44 85 GLU A N 1
ATOM 679 C CA . GLU A 1 85 ? -0.966 1.219 -9.327 1.00 91.44 85 GLU A CA 1
ATOM 680 C C . GLU A 1 85 ? -0.736 2.715 -9.567 1.00 91.44 85 GLU A C 1
ATOM 682 O O . GLU A 1 85 ? -1.451 3.563 -9.032 1.00 91.44 85 GLU A O 1
ATOM 687 N N . ARG A 1 86 ? 0.254 3.034 -10.410 1.00 89.81 86 ARG A N 1
ATOM 688 C CA . ARG A 1 86 ? 0.555 4.398 -10.868 1.00 89.81 86 ARG A CA 1
ATOM 689 C C . ARG A 1 86 ? 0.292 4.524 -12.360 1.00 89.81 86 ARG A C 1
ATOM 691 O O . ARG A 1 86 ? 0.882 3.800 -13.156 1.00 89.81 86 ARG A O 1
ATOM 698 N N . SER A 1 87 ? -0.523 5.493 -12.757 1.00 83.00 87 SER A N 1
ATOM 699 C CA . SER A 1 87 ? -0.916 5.716 -14.152 1.00 83.00 87 SER A CA 1
ATOM 700 C C . SER A 1 87 ? -0.843 7.192 -14.560 1.00 83.00 87 SER A C 1
ATOM 702 O O . SER A 1 87 ? -0.543 8.070 -13.749 1.00 83.00 87 SER A O 1
ATOM 704 N N . MET A 1 88 ? -1.110 7.455 -15.843 1.00 73.31 88 MET A N 1
ATOM 705 C CA . MET A 1 88 ? -1.329 8.798 -16.379 1.00 73.31 88 MET A CA 1
ATOM 706 C C . MET A 1 88 ? -2.832 9.023 -16.590 1.00 73.31 88 MET A C 1
ATOM 708 O O . MET A 1 88 ? -3.442 8.337 -17.410 1.00 73.31 88 MET A O 1
ATOM 712 N N . GLY A 1 89 ? -3.414 10.016 -15.915 1.00 62.97 89 GLY A N 1
ATOM 713 C CA . GLY A 1 89 ? -4.777 10.497 -16.187 1.00 62.97 89 GLY A CA 1
ATOM 714 C C . GLY A 1 89 ? -5.927 9.744 -15.497 1.00 62.97 89 GLY A C 1
ATOM 715 O O . GLY A 1 89 ? -5.730 8.780 -14.763 1.00 62.97 89 GLY A O 1
ATOM 716 N N . GLU A 1 90 ? -7.153 10.242 -15.700 1.00 48.84 90 GLU A N 1
ATOM 717 C CA . GLU A 1 90 ? -8.407 9.781 -15.071 1.00 48.84 90 GLU A CA 1
ATOM 718 C C . GLU A 1 90 ? -8.889 8.381 -15.527 1.00 48.84 90 GLU A C 1
ATOM 720 O O . GLU A 1 90 ? -8.489 7.912 -16.597 1.00 48.84 90 GLU A O 1
ATOM 725 N N . PRO A 1 91 ? -9.724 7.680 -14.728 1.00 43.56 91 PRO A N 1
ATOM 726 C CA . PRO A 1 91 ? -10.171 6.315 -15.016 1.00 43.56 91 PRO A CA 1
ATOM 727 C C . PRO A 1 91 ? -10.936 6.219 -16.345 1.00 43.56 91 PRO A C 1
ATOM 729 O O . PRO A 1 91 ? -11.681 7.122 -16.712 1.00 43.56 91 PRO A O 1
ATOM 732 N N . GLY A 1 92 ? -10.777 5.108 -17.073 1.00 46.81 92 GLY A N 1
ATOM 733 C CA . GLY A 1 92 ? -11.624 4.776 -18.230 1.00 46.81 92 GLY A CA 1
ATOM 734 C C . GLY A 1 92 ? -11.201 5.350 -19.589 1.00 46.81 92 GLY A C 1
ATOM 735 O O . GLY A 1 92 ? -11.846 5.058 -20.596 1.00 46.81 92 GLY A O 1
ATOM 736 N N . LYS A 1 93 ? -10.104 6.114 -19.678 1.00 44.03 93 LYS A N 1
ATOM 737 C CA . LYS A 1 93 ? -9.535 6.519 -20.976 1.00 44.03 93 LYS A CA 1
ATOM 738 C C . LYS A 1 93 ? -8.498 5.488 -21.443 1.00 44.03 93 LYS A C 1
ATOM 740 O O . LYS A 1 93 ? -7.576 5.187 -20.688 1.00 44.03 93 LYS A O 1
ATOM 745 N N . PRO A 1 94 ? -8.603 4.937 -22.672 1.00 42.62 94 PRO A N 1
ATOM 746 C CA . PRO A 1 94 ? -7.650 3.947 -23.162 1.00 42.62 94 PRO A CA 1
ATOM 747 C C . PRO A 1 94 ? -6.231 4.515 -23.123 1.00 42.62 94 PRO A C 1
ATOM 749 O O . PRO A 1 94 ? -5.957 5.521 -23.783 1.00 42.62 94 PRO A O 1
ATOM 752 N N . ALA A 1 95 ? -5.326 3.846 -22.404 1.00 44.25 95 ALA A N 1
ATOM 753 C CA . ALA A 1 95 ? -3.910 4.213 -22.316 1.00 44.25 95 ALA A CA 1
ATOM 754 C C . ALA A 1 95 ? -3.283 4.457 -23.705 1.00 44.25 95 ALA A C 1
ATOM 756 O O . ALA A 1 95 ? -2.450 5.341 -23.870 1.00 44.25 95 ALA A O 1
ATOM 757 N N . LEU A 1 96 ? -3.763 3.746 -24.733 1.00 44.50 96 LEU A N 1
ATOM 758 C CA . LEU A 1 96 ? -3.348 3.905 -26.129 1.00 44.50 96 LEU A CA 1
ATOM 759 C C . LEU A 1 96 ? -3.694 5.274 -26.741 1.00 44.50 96 LEU A C 1
ATOM 761 O O . LEU A 1 96 ? -2.879 5.812 -27.486 1.00 44.50 96 LEU A O 1
ATOM 765 N N . LYS A 1 97 ? -4.848 5.878 -26.413 1.00 42.88 97 LYS A N 1
ATOM 766 C CA . LYS A 1 97 ? -5.182 7.235 -26.893 1.00 42.88 97 LYS A CA 1
ATOM 767 C C . LYS A 1 97 ? -4.258 8.272 -26.266 1.00 42.88 97 LYS A C 1
ATOM 769 O O . LYS A 1 97 ? -3.782 9.165 -26.958 1.00 42.88 97 LYS A O 1
ATOM 774 N N . VAL A 1 98 ? -3.956 8.107 -24.982 1.00 47.44 98 VAL A N 1
ATOM 775 C CA . VAL A 1 98 ? -3.052 8.983 -24.232 1.00 47.44 98 VAL A CA 1
ATOM 776 C C . VAL A 1 98 ? -1.636 8.895 -24.813 1.00 47.44 98 VAL A C 1
ATOM 778 O O . VAL A 1 98 ? -1.069 9.915 -25.191 1.00 47.44 98 VAL A O 1
ATOM 781 N N . ILE A 1 99 ? -1.122 7.681 -25.036 1.00 48.62 99 ILE A N 1
ATOM 782 C CA . ILE A 1 99 ? 0.177 7.448 -25.689 1.00 48.62 99 ILE A CA 1
ATOM 783 C C . ILE A 1 99 ? 0.214 8.048 -27.105 1.00 48.62 99 ILE A C 1
ATOM 785 O O . ILE A 1 99 ? 1.205 8.675 -27.458 1.00 48.62 99 ILE A O 1
ATOM 789 N N . SER A 1 100 ? -0.857 7.926 -27.903 1.00 44.28 100 SER A N 1
ATOM 790 C CA . SER A 1 100 ? -0.903 8.501 -29.261 1.00 44.28 100 SER A CA 1
ATOM 791 C C . SER A 1 100 ? -0.926 10.037 -29.287 1.00 44.28 100 SER A C 1
ATOM 793 O O . SER A 1 100 ? -0.311 10.639 -30.163 1.00 44.28 100 SER A O 1
ATOM 795 N N . ILE A 1 101 ? -1.576 10.675 -28.306 1.00 47.22 101 ILE A N 1
ATOM 796 C CA . ILE A 1 101 ? -1.601 12.139 -28.165 1.00 47.22 101 ILE A CA 1
ATOM 797 C C . ILE A 1 101 ? -0.220 12.648 -27.735 1.00 47.22 101 ILE A C 1
ATOM 799 O O . ILE A 1 101 ? 0.284 13.614 -28.303 1.00 47.22 101 ILE A O 1
ATOM 803 N N . PHE A 1 102 ? 0.430 11.961 -26.792 1.00 46.75 102 PHE A N 1
ATOM 804 C CA . PHE A 1 102 ? 1.773 12.325 -26.339 1.00 46.75 102 PHE A CA 1
ATOM 805 C C . PHE A 1 102 ? 2.860 11.992 -27.369 1.00 46.75 102 PHE A C 1
ATOM 807 O O . PHE A 1 102 ? 3.852 12.714 -27.455 1.00 46.75 102 PHE A O 1
ATOM 814 N N . ALA A 1 103 ? 2.645 10.982 -28.221 1.00 45.44 103 ALA A N 1
ATOM 815 C CA . ALA A 1 103 ? 3.551 10.665 -29.319 1.00 45.44 103 ALA A CA 1
ATOM 816 C C . ALA A 1 103 ? 3.625 11.758 -30.394 1.00 45.44 103 ALA A C 1
ATOM 818 O O . ALA A 1 103 ? 4.667 11.951 -31.016 1.00 45.44 103 ALA A O 1
ATOM 819 N N . ALA A 1 104 ? 2.551 12.525 -30.576 1.00 45.59 104 ALA A N 1
ATOM 820 C CA . ALA A 1 104 ? 2.540 13.668 -31.485 1.00 45.59 104 ALA A CA 1
ATOM 821 C C . ALA A 1 104 ? 3.200 14.933 -30.891 1.00 45.59 104 ALA A C 1
ATOM 823 O O . ALA A 1 104 ? 3.453 15.884 -31.624 1.00 45.59 104 ALA A O 1
ATOM 824 N N . GLN A 1 105 ? 3.494 14.960 -29.583 1.00 45.22 105 GLN A N 1
ATOM 825 C CA . GLN A 1 105 ? 3.983 16.145 -28.856 1.00 45.22 105 GLN A CA 1
ATOM 826 C C . GLN A 1 105 ? 5.421 16.007 -28.318 1.00 45.22 105 GLN A C 1
ATOM 828 O O . GLN A 1 105 ? 5.881 16.858 -27.553 1.00 45.22 105 GLN A O 1
ATOM 833 N N . PHE A 1 106 ? 6.161 14.976 -28.752 1.00 47.69 106 PHE A N 1
ATOM 834 C CA . PHE A 1 106 ? 7.536 14.668 -28.318 1.00 47.69 106 PHE A CA 1
ATOM 835 C C . PHE A 1 106 ? 8.564 15.799 -28.524 1.00 47.69 106 PHE A C 1
ATOM 837 O O . PHE A 1 106 ? 9.681 15.698 -28.023 1.00 47.69 106 PHE A O 1
ATOM 844 N N . SER A 1 107 ? 8.218 16.876 -29.230 1.00 40.44 107 SER A N 1
ATOM 845 C CA . SER A 1 107 ? 9.137 17.977 -29.530 1.00 40.44 107 SER A CA 1
ATOM 846 C C . SER A 1 107 ? 9.137 19.114 -28.500 1.00 40.44 107 SER A C 1
ATOM 848 O O . SER A 1 107 ? 10.082 19.898 -28.508 1.00 40.44 107 SER A O 1
ATOM 850 N N . THR A 1 108 ? 8.118 19.258 -27.637 1.00 41.94 108 THR A N 1
ATOM 851 C CA . THR A 1 108 ? 7.972 20.489 -26.820 1.00 41.94 108 THR A CA 1
ATOM 852 C C . THR A 1 108 ? 7.449 20.328 -25.386 1.00 41.94 108 THR A C 1
ATOM 854 O O . THR A 1 108 ? 7.455 21.312 -24.651 1.00 41.94 108 THR A O 1
ATOM 857 N N . LEU A 1 109 ? 7.047 19.136 -24.925 1.00 45.16 109 LEU A N 1
ATOM 858 C CA . LEU A 1 109 ? 6.430 18.965 -23.595 1.00 45.16 109 LEU A CA 1
ATOM 859 C C . LEU A 1 109 ? 7.151 17.923 -22.728 1.00 45.16 109 LEU A C 1
ATOM 861 O O . LEU A 1 109 ? 6.624 16.863 -22.408 1.00 45.16 109 LEU A O 1
ATOM 865 N N . ALA A 1 110 ? 8.363 18.259 -22.289 1.00 49.78 110 ALA A N 1
ATOM 866 C CA . ALA A 1 110 ? 9.024 17.601 -21.160 1.00 49.78 110 ALA A CA 1
ATOM 867 C C . ALA A 1 110 ? 8.595 18.203 -19.799 1.00 49.78 110 ALA A C 1
ATOM 869 O O . ALA A 1 110 ? 9.402 18.271 -18.875 1.00 49.78 110 ALA A O 1
ATOM 870 N N . SER A 1 111 ? 7.351 18.676 -19.653 1.00 54.41 111 SER A N 1
ATOM 871 C CA . SER A 1 111 ? 6.902 19.418 -18.466 1.00 54.41 111 SER A CA 1
ATOM 872 C C . SER A 1 111 ? 5.685 18.780 -17.772 1.00 54.41 111 SER A C 1
ATOM 874 O O . SER A 1 111 ? 4.565 18.811 -18.264 1.00 54.41 111 SER A O 1
ATOM 876 N N . ASN A 1 112 ? 5.943 18.229 -16.578 1.00 67.06 112 ASN A N 1
ATOM 877 C CA . ASN A 1 112 ? 5.019 18.018 -15.450 1.00 67.06 112 ASN A CA 1
ATOM 878 C C . ASN A 1 112 ? 3.667 17.327 -15.725 1.00 67.06 112 ASN A C 1
ATOM 880 O O . ASN A 1 112 ? 2.624 17.849 -15.340 1.00 67.06 112 ASN A O 1
ATOM 884 N N . ILE A 1 113 ? 3.657 16.131 -16.323 1.00 77.06 113 ILE A N 1
ATOM 885 C CA . ILE A 1 113 ? 2.448 15.285 -16.313 1.00 77.06 113 ILE A CA 1
ATOM 886 C C . ILE A 1 113 ? 2.214 14.814 -14.869 1.00 77.06 113 ILE A C 1
ATOM 888 O O . ILE A 1 113 ? 3.107 14.159 -14.339 1.00 77.06 113 ILE A O 1
ATOM 892 N N . PRO A 1 114 ? 1.070 15.079 -14.215 1.00 83.81 114 PRO A N 1
ATOM 893 C CA . PRO A 1 114 ? 0.822 14.574 -12.864 1.00 83.81 114 PRO A CA 1
ATOM 894 C C . PRO A 1 114 ? 0.708 13.044 -12.850 1.00 83.81 114 PRO A C 1
ATOM 896 O O . PRO A 1 114 ? 0.014 12.456 -13.686 1.00 83.81 114 PRO A O 1
ATOM 899 N N . ALA A 1 115 ? 1.382 12.392 -11.902 1.00 87.19 115 ALA A N 1
ATOM 900 C CA . ALA A 1 115 ? 1.205 10.967 -11.650 1.00 87.19 115 ALA A CA 1
ATOM 901 C C . ALA A 1 115 ? -0.115 10.728 -10.913 1.00 87.19 115 ALA A C 1
ATOM 903 O O . ALA A 1 115 ? -0.462 11.457 -9.984 1.00 87.19 115 ALA A O 1
ATOM 904 N N . VAL A 1 116 ? -0.843 9.687 -11.315 1.00 89.31 116 VAL A N 1
ATOM 905 C CA . VAL A 1 116 ? -2.089 9.286 -10.662 1.00 89.31 116 VAL A CA 1
ATOM 906 C C . VAL A 1 116 ? -1.882 7.937 -9.992 1.00 89.31 116 VAL A C 1
ATOM 908 O O . VAL A 1 116 ? -1.855 6.904 -10.663 1.00 89.31 116 VAL A O 1
ATOM 911 N N . ASP A 1 117 ? -1.748 7.971 -8.669 1.00 92.62 117 ASP A N 1
ATOM 912 C CA . ASP A 1 117 ? -1.587 6.793 -7.819 1.00 92.62 117 ASP A CA 1
ATOM 913 C C . ASP A 1 117 ? -2.949 6.356 -7.288 1.00 92.62 117 ASP A C 1
ATOM 915 O O . ASP A 1 117 ? -3.674 7.153 -6.686 1.00 92.62 117 ASP A O 1
ATOM 919 N N . ARG A 1 118 ? -3.309 5.097 -7.535 1.00 92.25 118 ARG A N 1
ATOM 920 C CA . ARG A 1 118 ? -4.628 4.554 -7.215 1.00 92.25 118 ARG A CA 1
ATOM 921 C C . ARG A 1 118 ? -4.539 3.305 -6.380 1.00 92.25 118 ARG A C 1
ATOM 923 O O . ARG A 1 118 ? -3.645 2.487 -6.577 1.00 92.25 118 ARG A O 1
ATOM 930 N N . VAL A 1 119 ? -5.542 3.143 -5.531 1.00 95.00 119 VAL A N 1
ATOM 931 C CA . VAL A 1 119 ? -5.874 1.903 -4.850 1.00 95.00 119 VAL A CA 1
ATOM 932 C C . VAL A 1 119 ? -7.269 1.470 -5.279 1.00 95.00 119 VAL A C 1
ATOM 934 O O . VAL A 1 119 ? -8.195 2.277 -5.280 1.00 95.00 119 VAL A O 1
ATOM 937 N N . THR A 1 120 ? -7.420 0.206 -5.654 1.00 92.81 120 THR A N 1
ATOM 938 C CA . THR A 1 120 ? -8.719 -0.426 -5.922 1.00 92.81 120 THR A CA 1
ATOM 939 C C . THR A 1 120 ? -8.851 -1.653 -5.032 1.00 92.81 120 THR A C 1
ATOM 941 O O . THR A 1 120 ? -7.866 -2.359 -4.817 1.00 92.81 120 THR A O 1
ATOM 944 N N . ILE A 1 121 ? -10.045 -1.899 -4.500 1.00 92.06 121 ILE A N 1
ATOM 945 C CA . ILE A 1 121 ? -10.338 -3.119 -3.747 1.00 92.06 121 ILE A CA 1
ATOM 946 C C . ILE A 1 121 ? -10.843 -4.158 -4.745 1.00 92.06 121 ILE A C 1
ATOM 948 O O . ILE A 1 121 ? -11.828 -3.922 -5.437 1.00 92.06 121 ILE A O 1
ATOM 952 N N . CYS A 1 122 ? -10.134 -5.273 -4.850 1.00 86.62 122 CYS A N 1
ATOM 953 C CA . CYS A 1 122 ? -10.421 -6.352 -5.786 1.00 86.62 122 CYS A CA 1
ATOM 954 C C . CYS A 1 122 ? -10.800 -7.624 -5.029 1.00 86.62 122 CYS A C 1
ATOM 956 O O . CYS A 1 122 ? -10.380 -7.837 -3.882 1.00 86.62 122 CYS A O 1
ATOM 958 N N . ASP A 1 123 ? -11.556 -8.495 -5.696 1.00 80.19 123 ASP A N 1
ATOM 959 C CA . ASP A 1 123 ? -11.774 -9.843 -5.185 1.00 80.19 123 ASP A CA 1
ATOM 960 C C . ASP A 1 123 ? -10.494 -10.679 -5.339 1.00 80.19 123 ASP A C 1
ATOM 962 O O . ASP A 1 123 ? -9.676 -10.471 -6.244 1.00 80.19 123 ASP A O 1
ATOM 966 N N . THR A 1 124 ? -10.303 -11.643 -4.441 1.00 68.00 124 THR A N 1
ATOM 967 C CA . THR A 1 124 ? -9.176 -12.582 -4.489 1.00 68.00 124 THR A CA 1
ATOM 968 C C . THR A 1 124 ? -9.168 -13.399 -5.782 1.00 68.00 124 THR A C 1
ATOM 970 O O . THR A 1 124 ? -8.096 -13.780 -6.253 1.00 68.00 124 THR A O 1
ATOM 973 N N . SER A 1 125 ? -10.337 -13.630 -6.386 1.00 62.34 125 SER A N 1
ATOM 974 C CA . SER A 1 125 ? -10.489 -14.360 -7.651 1.00 62.34 125 SER A CA 1
ATOM 975 C C . SER A 1 125 ? -10.105 -13.552 -8.902 1.00 62.34 125 SER A C 1
ATOM 977 O O . SER A 1 125 ? -9.597 -14.123 -9.869 1.00 62.34 125 SER A O 1
ATOM 979 N N . GLU A 1 126 ? -10.266 -12.226 -8.883 1.00 59.41 126 GLU A N 1
ATOM 980 C CA . GLU A 1 126 ? -10.005 -11.340 -10.033 1.00 59.41 126 GLU A CA 1
ATOM 981 C C . GLU A 1 126 ? -8.508 -11.117 -10.303 1.00 59.41 126 GLU A C 1
ATOM 983 O O . GLU A 1 126 ? -8.106 -10.675 -11.378 1.00 59.41 126 GLU A O 1
ATOM 988 N N . CYS A 1 127 ? -7.656 -11.474 -9.344 1.00 56.56 127 CYS A N 1
ATOM 989 C CA . CYS A 1 127 ? -6.212 -11.266 -9.412 1.00 56.56 127 CYS A CA 1
ATOM 990 C C . CYS A 1 127 ? -5.443 -12.403 -10.123 1.00 56.56 127 CYS A C 1
ATOM 992 O O . CYS A 1 127 ? -4.217 -12.357 -10.212 1.00 56.56 127 CYS A O 1
ATOM 994 N N . CYS A 1 128 ? -6.130 -13.441 -10.621 1.00 53.97 128 CYS A N 1
ATOM 995 C CA . CYS A 1 128 ? -5.498 -14.690 -11.072 1.00 53.97 128 CYS A CA 1
ATOM 996 C C . CYS A 1 128 ? -4.911 -14.682 -12.496 1.00 53.97 128 CYS A C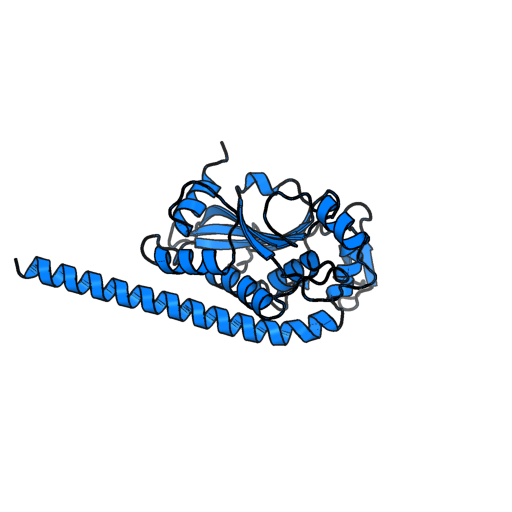 1
ATOM 998 O O . CYS A 1 128 ? -4.156 -15.596 -12.840 1.00 53.97 128 CYS A O 1
ATOM 1000 N N . GLU A 1 129 ? -5.248 -13.711 -13.346 1.00 64.06 129 GLU A N 1
ATOM 1001 C CA . GLU A 1 129 ? -4.877 -13.782 -14.767 1.00 64.06 129 GLU A CA 1
ATOM 1002 C C . GLU A 1 129 ? -3.506 -13.188 -15.105 1.00 64.06 129 GLU A C 1
ATOM 1004 O O . GLU A 1 129 ? -2.969 -13.491 -16.169 1.00 64.06 129 GLU A O 1
ATOM 1009 N N . ASP A 1 130 ? -2.900 -12.395 -14.225 1.00 75.62 130 ASP A N 1
ATOM 1010 C CA . ASP A 1 130 ? -1.647 -11.691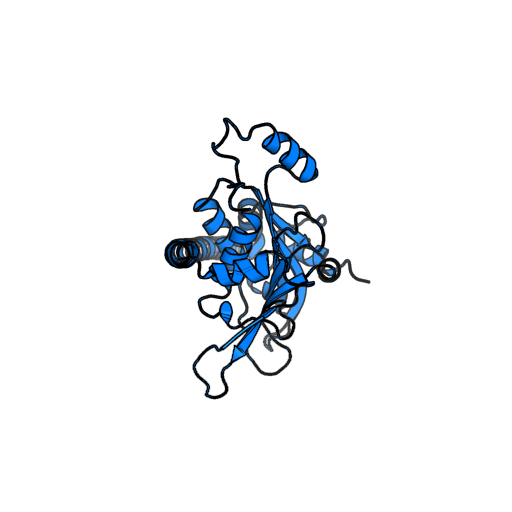 -14.511 1.00 75.62 130 ASP A CA 1
ATOM 1011 C C . ASP A 1 130 ? -0.392 -12.459 -14.061 1.00 75.62 130 ASP A C 1
ATOM 1013 O O . ASP A 1 130 ? -0.453 -13.561 -13.510 1.00 75.62 130 ASP A O 1
ATOM 1017 N N . ILE A 1 131 ? 0.788 -11.947 -14.419 1.00 75.50 131 ILE A N 1
ATOM 1018 C CA . ILE A 1 131 ? 2.070 -12.588 -14.102 1.00 75.50 131 ILE A CA 1
ATOM 1019 C C . ILE A 1 131 ? 2.551 -12.077 -12.743 1.00 75.50 131 ILE A C 1
ATOM 1021 O O . ILE A 1 131 ? 2.889 -10.903 -12.614 1.00 75.50 131 ILE A O 1
ATOM 1025 N N . VAL A 1 132 ? 2.648 -12.966 -11.752 1.00 78.31 132 VAL A N 1
ATOM 1026 C CA . VAL A 1 132 ? 3.288 -12.665 -10.462 1.00 78.31 132 VAL A CA 1
ATOM 1027 C C . VAL A 1 132 ? 4.803 -12.745 -10.620 1.00 78.31 132 VAL A C 1
ATOM 1029 O O . VAL A 1 132 ? 5.350 -13.779 -11.006 1.00 78.31 132 VAL A O 1
ATOM 1032 N N . LEU A 1 133 ? 5.486 -11.644 -10.325 1.00 73.81 133 LEU A N 1
ATOM 1033 C CA . LEU A 1 133 ? 6.934 -11.509 -10.461 1.00 73.81 133 LEU A CA 1
ATOM 1034 C C . LEU A 1 133 ? 7.653 -11.734 -9.130 1.00 73.81 133 LEU A C 1
ATOM 1036 O O . LEU A 1 133 ? 8.651 -12.453 -9.090 1.00 73.81 133 LEU A O 1
ATOM 1040 N N . TYR A 1 134 ? 7.113 -11.165 -8.051 1.00 76.50 134 TYR A N 1
ATOM 1041 C CA . TYR A 1 134 ? 7.608 -11.322 -6.681 1.00 76.50 134 TYR A CA 1
ATOM 1042 C C . TYR A 1 134 ? 6.439 -11.579 -5.744 1.00 76.50 134 TYR A C 1
ATOM 1044 O O . TYR A 1 134 ? 5.362 -11.017 -5.943 1.00 76.50 134 TYR A O 1
ATOM 1052 N N . ARG A 1 135 ? 6.661 -12.404 -4.717 1.00 81.25 135 ARG A N 1
ATOM 1053 C CA . ARG A 1 135 ? 5.659 -12.714 -3.695 1.00 81.25 135 ARG A CA 1
ATOM 1054 C C . ARG A 1 135 ? 6.319 -12.781 -2.323 1.00 81.25 135 ARG A C 1
ATOM 1056 O O . ARG A 1 135 ? 7.159 -13.645 -2.088 1.00 81.25 135 ARG A O 1
ATOM 1063 N N . ALA A 1 136 ? 5.904 -11.905 -1.418 1.00 81.88 136 ALA A N 1
ATOM 1064 C CA . ALA A 1 136 ? 6.296 -11.924 -0.012 1.00 81.88 136 ALA A CA 1
ATOM 1065 C C . ALA A 1 136 ? 5.064 -12.189 0.861 1.00 81.88 136 ALA A C 1
ATOM 1067 O O . ALA A 1 136 ? 3.974 -11.730 0.537 1.00 81.88 136 ALA A O 1
ATOM 1068 N N . GLY A 1 137 ? 5.208 -12.931 1.957 1.00 78.81 137 GLY A N 1
ATOM 1069 C CA . GLY A 1 137 ? 4.098 -13.216 2.869 1.00 78.81 137 GLY A CA 1
ATOM 1070 C C . GLY A 1 137 ? 4.245 -14.545 3.597 1.00 78.81 137 GLY A C 1
ATOM 1071 O O . GLY A 1 137 ? 5.282 -15.204 3.500 1.00 78.81 137 GLY A O 1
ATOM 1072 N N . LEU A 1 138 ? 3.191 -14.936 4.311 1.00 69.75 138 LEU A N 1
ATOM 1073 C CA . LEU A 1 138 ? 3.086 -16.236 4.976 1.00 69.75 138 LEU A CA 1
ATOM 1074 C C . LEU A 1 138 ? 3.076 -17.353 3.916 1.00 69.75 138 LEU A C 1
ATOM 1076 O O . LEU A 1 138 ? 2.098 -17.515 3.189 1.00 69.75 138 LEU A O 1
ATOM 1080 N N . GLN A 1 139 ? 4.170 -18.110 3.796 1.00 55.97 139 GLN A N 1
ATOM 1081 C CA . GLN A 1 139 ? 4.180 -19.332 2.989 1.00 55.97 139 GLN A CA 1
ATOM 1082 C C . GLN A 1 139 ? 3.587 -20.481 3.806 1.00 55.97 139 GLN A C 1
ATOM 1084 O O . GLN A 1 139 ? 3.862 -20.628 4.996 1.00 55.97 139 GLN A O 1
ATOM 1089 N N . SER A 1 140 ? 2.753 -21.298 3.164 1.00 46.00 140 SER A N 1
ATOM 1090 C CA . SER A 1 140 ? 2.153 -22.477 3.781 1.00 46.00 140 SER A CA 1
ATOM 1091 C C . SER A 1 140 ? 3.245 -23.471 4.182 1.00 46.00 140 SER A C 1
ATOM 1093 O O . SER A 1 140 ? 3.758 -24.201 3.340 1.00 46.00 140 SER A O 1
ATOM 1095 N N . GLY A 1 141 ? 3.586 -23.497 5.470 1.00 43.81 141 GLY A N 1
ATOM 1096 C CA . GLY A 1 141 ? 4.553 -24.431 6.039 1.00 43.81 141 GLY A CA 1
ATOM 1097 C C . GLY A 1 141 ? 5.752 -23.729 6.671 1.00 43.81 141 GLY A C 1
ATOM 1098 O O . GLY A 1 141 ? 6.756 -23.482 6.022 1.00 43.81 141 GLY A O 1
ATOM 1099 N N . HIS A 1 142 ? 5.650 -23.511 7.978 1.00 37.44 142 HIS A N 1
ATOM 1100 C CA . HIS A 1 142 ? 6.758 -23.358 8.927 1.00 37.44 142 HIS A CA 1
ATOM 1101 C C . HIS A 1 142 ? 7.575 -22.067 9.040 1.00 37.44 142 HIS A C 1
ATOM 1103 O O . HIS A 1 142 ? 8.232 -21.939 10.070 1.00 37.44 142 HIS A O 1
ATOM 1109 N N . ASP A 1 143 ? 7.460 -21.079 8.155 1.00 40.81 143 ASP A N 1
ATOM 1110 C CA . ASP A 1 143 ? 8.079 -19.771 8.412 1.00 40.81 143 ASP A CA 1
ATOM 1111 C C . ASP A 1 143 ? 7.042 -18.737 8.859 1.00 40.81 143 ASP A C 1
ATOM 1113 O O . ASP A 1 143 ? 6.022 -18.518 8.201 1.00 40.81 143 ASP A O 1
ATOM 1117 N N . ALA A 1 144 ? 7.317 -18.081 9.992 1.00 52.31 144 ALA A N 1
ATOM 1118 C CA . ALA A 1 144 ? 6.605 -16.893 10.451 1.00 52.31 144 ALA A CA 1
ATOM 1119 C C . ALA A 1 144 ? 6.848 -15.748 9.451 1.00 52.31 144 ALA A C 1
ATOM 1121 O O . ALA A 1 144 ? 7.715 -14.895 9.638 1.00 52.31 144 ALA A O 1
ATOM 1122 N N . GLY A 1 145 ? 6.129 -15.786 8.330 1.00 65.19 145 GLY A N 1
ATOM 1123 C CA . GLY A 1 145 ? 6.195 -14.777 7.285 1.00 65.19 145 GLY A CA 1
ATOM 1124 C C . GLY A 1 145 ? 5.833 -13.400 7.832 1.00 65.19 145 GLY A C 1
ATOM 1125 O O . GLY A 1 145 ? 4.960 -13.261 8.690 1.00 65.19 145 GLY A O 1
ATOM 1126 N N . LYS A 1 146 ? 6.511 -12.366 7.324 1.00 79.94 146 LYS A N 1
ATOM 1127 C CA . LYS A 1 146 ? 6.193 -10.975 7.656 1.00 79.94 146 LYS A CA 1
ATOM 1128 C C . LYS A 1 146 ? 4.751 -10.672 7.236 1.00 79.94 146 LYS A C 1
ATOM 1130 O O . LYS A 1 146 ? 4.367 -10.949 6.103 1.00 79.94 146 LYS A O 1
ATOM 1135 N N . THR A 1 147 ? 3.991 -10.071 8.144 1.00 88.31 147 THR A N 1
ATOM 1136 C CA . THR A 1 147 ? 2.708 -9.421 7.850 1.00 88.31 147 THR A CA 1
ATOM 1137 C C . THR A 1 147 ? 2.893 -7.912 7.899 1.00 88.31 147 THR A C 1
ATOM 1139 O O . THR A 1 147 ? 3.787 -7.436 8.600 1.00 88.31 147 THR A O 1
ATOM 1142 N N . TRP A 1 148 ? 2.028 -7.168 7.219 1.00 92.62 148 TRP A N 1
ATOM 1143 C CA . TRP A 1 148 ? 2.046 -5.703 7.236 1.00 92.62 148 TRP A CA 1
ATOM 1144 C C . TRP A 1 148 ? 0.712 -5.150 7.710 1.00 92.62 148 TRP A C 1
ATOM 1146 O O . TRP A 1 148 ? -0.338 -5.748 7.474 1.00 92.62 148 TRP A O 1
ATOM 1156 N N . ALA A 1 149 ? 0.737 -3.998 8.359 1.00 94.69 149 ALA A N 1
ATOM 1157 C CA . ALA A 1 149 ? -0.472 -3.254 8.655 1.00 94.69 149 ALA A CA 1
ATOM 1158 C C . ALA A 1 149 ? -0.948 -2.478 7.416 1.00 94.69 149 ALA A C 1
ATOM 1160 O O . ALA A 1 149 ? -0.156 -2.065 6.565 1.00 94.69 149 ALA A O 1
ATOM 1161 N N . ILE A 1 150 ? -2.254 -2.214 7.328 1.00 96.75 150 ILE A N 1
ATOM 1162 C CA . ILE A 1 150 ? -2.826 -1.435 6.216 1.00 96.75 150 ILE A CA 1
ATOM 1163 C C . ILE A 1 150 ? -2.232 -0.018 6.163 1.00 96.75 150 ILE A C 1
ATOM 1165 O O . ILE A 1 150 ? -1.972 0.510 5.082 1.00 96.75 150 ILE A O 1
ATOM 1169 N N . HIS A 1 151 ? -1.945 0.591 7.315 1.00 96.69 151 HIS A N 1
ATOM 1170 C CA . HIS A 1 151 ? -1.343 1.922 7.364 1.00 96.69 151 HIS A CA 1
ATOM 1171 C C . HIS A 1 151 ? 0.093 1.961 6.807 1.00 96.69 151 HIS A C 1
ATOM 1173 O O . HIS A 1 151 ? 0.489 2.987 6.254 1.00 96.69 151 HIS A O 1
ATOM 1179 N N . GLU A 1 152 ? 0.857 0.864 6.874 1.00 96.38 152 GLU A N 1
ATOM 1180 C CA . GLU A 1 152 ? 2.163 0.769 6.204 1.00 96.38 152 GLU A CA 1
ATOM 1181 C C . GLU A 1 152 ? 1.979 0.815 4.682 1.00 96.38 152 GLU A C 1
ATOM 1183 O O . GLU A 1 152 ? 2.640 1.590 3.994 1.00 96.38 152 GLU A O 1
ATOM 1188 N N . PHE A 1 153 ? 1.017 0.062 4.143 1.00 97.50 153 PHE A N 1
ATOM 1189 C CA . PHE A 1 153 ? 0.683 0.096 2.715 1.00 97.50 153 PHE A CA 1
ATOM 1190 C C . PHE A 1 153 ? 0.268 1.497 2.249 1.00 97.50 153 PHE A C 1
ATOM 1192 O O . PHE A 1 153 ? 0.770 1.991 1.239 1.00 97.50 153 PHE A O 1
ATOM 1199 N N . ILE A 1 154 ? -0.593 2.172 3.015 1.00 98.06 154 ILE A N 1
ATOM 1200 C CA . ILE A 1 154 ? -1.003 3.554 2.732 1.00 98.06 154 ILE A CA 1
ATOM 1201 C C . ILE A 1 154 ? 0.217 4.489 2.732 1.00 98.06 154 ILE A C 1
ATOM 1203 O O . ILE A 1 154 ? 0.397 5.287 1.808 1.00 98.06 154 ILE A O 1
ATOM 1207 N N . SER A 1 155 ? 1.086 4.357 3.736 1.00 97.88 155 SER A N 1
ATOM 1208 C CA . SER A 1 155 ? 2.281 5.187 3.901 1.00 97.88 155 SER A CA 1
ATOM 1209 C C . SER A 1 155 ? 3.276 5.025 2.753 1.00 97.88 155 SER A C 1
ATOM 1211 O O . SER A 1 155 ? 3.862 6.016 2.319 1.00 97.88 155 SER A O 1
ATOM 1213 N N . ALA A 1 156 ? 3.442 3.810 2.218 1.00 96.44 156 ALA A N 1
ATOM 1214 C CA . ALA A 1 156 ? 4.306 3.563 1.064 1.00 96.44 156 ALA A CA 1
ATOM 1215 C C . ALA A 1 156 ? 3.832 4.343 -0.174 1.00 96.44 156 ALA A C 1
ATOM 1217 O O . ALA A 1 156 ? 4.632 5.027 -0.817 1.00 96.44 156 ALA A O 1
ATOM 1218 N N . GLY A 1 157 ? 2.527 4.314 -0.462 1.00 96.06 157 GLY A N 1
ATOM 1219 C CA . GLY A 1 157 ? 1.946 5.067 -1.576 1.00 96.06 157 GLY A CA 1
ATOM 1220 C C . GLY A 1 157 ? 2.096 6.576 -1.413 1.00 96.06 157 GLY A C 1
ATOM 1221 O O . GLY A 1 157 ? 2.568 7.251 -2.329 1.00 96.06 157 GLY A O 1
ATOM 1222 N N . LEU A 1 158 ? 1.781 7.102 -0.225 1.00 96.31 158 LEU A N 1
ATOM 1223 C CA . LEU A 1 158 ? 1.926 8.530 0.083 1.00 96.31 158 LEU A CA 1
ATOM 1224 C C . LEU A 1 158 ? 3.383 9.004 -0.004 1.00 96.31 158 LEU A C 1
ATOM 1226 O O . LEU A 1 158 ? 3.648 10.094 -0.515 1.00 96.31 158 LEU A O 1
ATOM 1230 N N . ALA A 1 159 ? 4.337 8.199 0.474 1.00 95.00 159 ALA A N 1
ATOM 1231 C CA . ALA A 1 159 ? 5.758 8.531 0.425 1.00 95.00 159 ALA A CA 1
ATOM 1232 C C . ALA A 1 159 ? 6.272 8.625 -1.019 1.00 95.00 159 ALA A C 1
ATOM 1234 O O . ALA A 1 159 ? 6.968 9.585 -1.361 1.00 95.00 159 ALA A O 1
ATOM 1235 N N . ILE A 1 160 ? 5.895 7.670 -1.875 1.00 92.56 160 ILE A N 1
ATOM 1236 C CA . ILE A 1 160 ? 6.285 7.667 -3.291 1.00 92.56 160 ILE A CA 1
ATOM 1237 C C . ILE A 1 160 ? 5.626 8.829 -4.042 1.00 92.56 160 ILE A C 1
ATOM 1239 O O . ILE A 1 160 ? 6.309 9.526 -4.798 1.00 92.56 160 ILE A O 1
ATOM 1243 N N . HIS A 1 161 ? 4.334 9.082 -3.806 1.00 92.31 161 HIS A N 1
ATOM 1244 C CA . HIS A 1 161 ? 3.618 10.201 -4.420 1.00 92.31 161 HIS A CA 1
ATOM 1245 C C . HIS A 1 161 ? 4.269 11.546 -4.082 1.00 92.31 161 HIS A C 1
ATOM 1247 O O . HIS A 1 161 ? 4.568 12.335 -4.974 1.00 92.31 161 HIS A O 1
ATOM 1253 N N . ALA A 1 162 ? 4.570 11.777 -2.801 1.00 91.38 162 ALA A N 1
ATOM 1254 C CA . ALA A 1 162 ? 5.207 13.009 -2.346 1.00 91.38 162 ALA A CA 1
ATOM 1255 C C . ALA A 1 162 ? 6.640 13.183 -2.881 1.00 91.38 162 ALA A C 1
ATOM 1257 O O . ALA A 1 162 ? 7.091 14.309 -3.079 1.00 91.38 162 ALA A O 1
ATOM 1258 N N . TYR A 1 163 ? 7.371 12.085 -3.090 1.00 89.56 163 TYR A N 1
ATOM 1259 C CA . TYR A 1 163 ? 8.732 12.120 -3.628 1.00 89.56 163 TYR A CA 1
ATOM 1260 C C . TYR A 1 163 ? 8.763 12.394 -5.137 1.00 89.56 163 TYR A C 1
ATOM 1262 O O . TYR A 1 163 ? 9.596 13.166 -5.607 1.00 89.56 163 TYR A O 1
ATOM 1270 N N . ALA A 1 164 ? 7.856 11.772 -5.890 1.0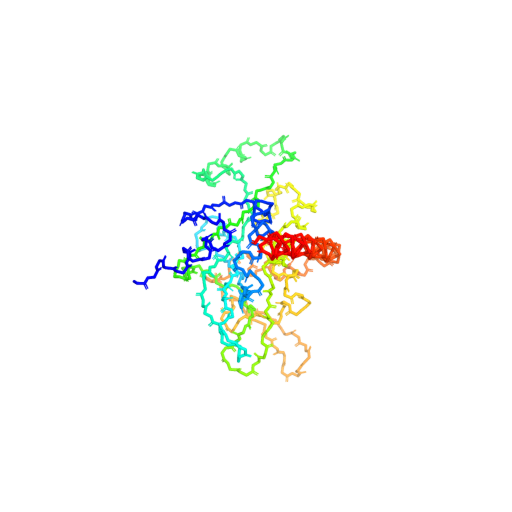0 87.62 164 ALA A N 1
ATOM 1271 C CA . ALA A 1 164 ? 7.762 11.904 -7.338 1.00 87.62 164 ALA A CA 1
ATOM 1272 C C . ALA A 1 164 ? 6.294 12.112 -7.754 1.00 87.62 164 ALA A C 1
ATOM 1274 O O . ALA A 1 164 ? 5.638 11.147 -8.163 1.00 87.62 164 ALA A O 1
ATOM 1275 N N . PRO A 1 165 ? 5.776 13.352 -7.667 1.00 87.75 165 PRO A N 1
ATOM 1276 C CA . PRO A 1 165 ? 4.375 13.656 -7.970 1.00 87.75 165 PRO A CA 1
ATOM 1277 C C . PRO A 1 165 ? 4.070 13.687 -9.475 1.00 87.75 165 PRO A C 1
ATOM 1279 O O . PRO A 1 165 ? 2.909 13.664 -9.872 1.00 87.75 165 PRO A O 1
ATOM 1282 N N . ASN A 1 166 ? 5.099 13.731 -10.326 1.00 83.75 166 ASN A N 1
ATOM 1283 C CA . ASN A 1 166 ? 4.957 13.792 -11.778 1.00 83.75 166 ASN A CA 1
ATOM 1284 C C . ASN A 1 166 ? 5.314 12.452 -12.428 1.00 83.75 166 ASN A C 1
ATOM 1286 O O . ASN A 1 166 ? 6.287 11.808 -12.037 1.00 83.75 166 ASN A O 1
ATOM 1290 N N . TYR A 1 167 ? 4.566 12.071 -13.462 1.00 76.88 167 TYR A N 1
ATOM 1291 C CA . TYR A 1 167 ? 4.792 10.901 -14.297 1.00 76.88 167 TYR A CA 1
ATOM 1292 C C . TYR A 1 167 ? 5.835 11.189 -15.385 1.00 76.88 167 TYR A C 1
ATOM 1294 O O . TYR A 1 167 ? 5.657 12.048 -16.248 1.00 76.88 167 TYR A O 1
ATOM 1302 N N . HIS A 1 168 ? 6.921 10.421 -15.387 1.00 69.69 168 HIS A N 1
ATOM 1303 C CA . HIS A 1 168 ? 7.966 10.476 -16.402 1.00 69.69 168 HIS A CA 1
ATOM 1304 C C . HIS A 1 168 ? 7.762 9.368 -17.440 1.00 69.69 168 HIS A C 1
ATOM 1306 O O . HIS A 1 168 ? 8.044 8.199 -17.179 1.00 69.69 168 HIS A O 1
ATOM 1312 N N . LEU A 1 169 ? 7.300 9.757 -18.633 1.00 64.81 169 LEU A N 1
ATOM 1313 C CA . LEU A 1 169 ? 7.029 8.864 -19.770 1.00 64.81 169 LEU A CA 1
ATOM 1314 C C . LEU A 1 169 ? 8.236 8.012 -20.181 1.00 64.81 169 LEU A C 1
ATOM 1316 O O . LEU A 1 169 ? 8.087 6.825 -20.447 1.00 64.81 169 LEU A O 1
ATOM 1320 N N . VAL A 1 170 ? 9.430 8.612 -20.195 1.00 58.72 170 VAL A N 1
ATOM 1321 C CA . VAL A 1 170 ? 10.685 7.948 -20.595 1.00 58.72 170 VAL A CA 1
ATOM 1322 C C . VAL A 1 170 ? 11.079 6.829 -19.623 1.00 58.72 170 VAL A C 1
ATOM 1324 O O . VAL A 1 170 ? 11.769 5.893 -20.010 1.00 58.72 170 VAL A O 1
ATOM 1327 N N . PHE A 1 171 ? 10.618 6.906 -18.373 1.00 58.06 171 PHE A N 1
ATOM 1328 C CA . PHE A 1 171 ? 10.946 5.959 -17.310 1.00 58.06 171 PHE A CA 1
ATOM 1329 C C . PHE A 1 171 ? 9.751 5.074 -16.922 1.00 58.06 171 PHE A C 1
ATOM 1331 O O . PHE A 1 171 ? 9.678 4.695 -15.757 1.00 58.06 171 PHE A O 1
ATOM 1338 N N . GLU A 1 172 ? 8.799 4.842 -17.843 1.00 62.28 172 GLU A N 1
ATOM 1339 C CA . GLU A 1 172 ? 7.534 4.090 -17.672 1.00 62.28 172 GLU A CA 1
ATOM 1340 C C . GLU A 1 172 ? 7.139 3.868 -16.189 1.00 62.28 172 GLU A C 1
ATOM 1342 O O . GLU A 1 172 ? 7.152 2.760 -15.658 1.00 62.28 172 GLU A O 1
ATOM 1347 N N . GLN A 1 173 ? 6.827 4.962 -15.479 1.00 71.31 173 GLN A N 1
ATOM 1348 C CA . GLN A 1 173 ? 6.855 5.004 -14.008 1.00 71.31 173 GLN A CA 1
ATOM 1349 C C . GLN A 1 173 ? 5.986 3.984 -13.260 1.00 71.31 173 GLN A C 1
ATOM 1351 O O . GLN A 1 173 ? 6.176 3.824 -12.055 1.00 71.31 173 GLN A O 1
ATOM 1356 N N . CYS A 1 174 ? 5.056 3.288 -13.916 1.00 79.44 174 CYS A N 1
ATOM 1357 C CA . CYS A 1 174 ? 4.328 2.187 -13.295 1.00 79.44 174 CYS A CA 1
ATOM 1358 C C . CYS A 1 174 ? 5.254 1.077 -12.767 1.00 79.44 174 CYS A C 1
ATOM 1360 O O . CYS A 1 174 ? 5.047 0.617 -11.646 1.00 79.44 174 CYS A O 1
ATOM 1362 N N . TYR A 1 175 ? 6.316 0.704 -13.501 1.00 77.31 175 TYR A N 1
ATOM 1363 C CA . TYR A 1 175 ? 7.273 -0.303 -13.016 1.00 77.31 175 TYR A CA 1
ATOM 1364 C C . TYR A 1 175 ? 8.102 0.225 -11.839 1.00 77.31 175 TYR A C 1
ATOM 1366 O O . TYR A 1 175 ? 8.379 -0.489 -10.875 1.00 77.31 175 TYR A O 1
ATOM 1374 N N . TRP A 1 176 ? 8.492 1.502 -11.909 1.00 81.44 176 TRP A N 1
ATOM 1375 C CA . TRP A 1 176 ? 9.306 2.167 -10.892 1.00 81.44 176 TRP A CA 1
ATOM 1376 C C . TRP A 1 176 ? 8.524 2.280 -9.584 1.00 81.44 176 TRP A C 1
ATOM 1378 O O . TRP A 1 176 ? 9.040 1.938 -8.520 1.00 81.44 176 TRP A O 1
ATOM 1388 N N . PHE A 1 177 ? 7.253 2.671 -9.689 1.00 88.00 177 PHE A N 1
ATOM 1389 C CA . PHE A 1 177 ? 6.318 2.736 -8.578 1.00 88.00 177 PHE A CA 1
ATOM 1390 C C . PHE A 1 177 ? 6.141 1.365 -7.931 1.00 88.00 177 PHE A C 1
ATOM 1392 O O . PHE A 1 177 ? 6.401 1.236 -6.738 1.00 88.00 177 PHE A O 1
ATOM 1399 N N . ALA A 1 178 ? 5.772 0.334 -8.702 1.00 87.19 178 ALA A N 1
ATOM 1400 C CA . ALA A 1 178 ? 5.539 -1.001 -8.156 1.00 87.19 178 ALA A CA 1
ATOM 1401 C C . ALA A 1 178 ? 6.801 -1.556 -7.467 1.00 87.19 178 ALA A C 1
ATOM 1403 O O . ALA A 1 178 ? 6.743 -2.011 -6.324 1.00 87.19 178 ALA A O 1
ATOM 1404 N N . GLY A 1 179 ? 7.967 -1.440 -8.110 1.00 81.75 179 GLY A N 1
ATOM 1405 C CA . GLY A 1 179 ? 9.240 -1.888 -7.541 1.00 81.75 179 GLY A CA 1
ATOM 1406 C C . GLY A 1 179 ? 9.591 -1.205 -6.215 1.00 81.75 179 GLY A C 1
ATOM 1407 O O . GLY A 1 179 ? 9.935 -1.886 -5.244 1.00 81.75 179 GLY A O 1
ATOM 1408 N N . LEU A 1 180 ? 9.478 0.126 -6.143 1.00 85.69 180 LEU A N 1
ATOM 1409 C CA . LEU A 1 180 ? 9.728 0.874 -4.907 1.00 85.69 180 LEU A CA 1
ATOM 1410 C C . LEU A 1 180 ? 8.713 0.549 -3.820 1.00 85.69 180 LEU A C 1
ATOM 1412 O O . LEU A 1 180 ? 9.099 0.341 -2.674 1.00 85.69 180 LEU A O 1
ATOM 1416 N N . PHE A 1 181 ? 7.437 0.469 -4.180 1.00 91.38 181 PHE A N 1
ATOM 1417 C CA . PHE A 1 181 ? 6.356 0.185 -3.248 1.00 91.38 181 PHE A CA 1
ATOM 1418 C C . PHE A 1 181 ? 6.567 -1.170 -2.566 1.00 91.38 181 PHE A C 1
ATOM 1420 O O . PHE A 1 181 ? 6.561 -1.264 -1.338 1.00 91.38 181 PHE A O 1
ATOM 1427 N N . PHE A 1 182 ? 6.852 -2.210 -3.355 1.00 87.62 182 PHE A N 1
ATOM 1428 C CA . PHE A 1 182 ? 7.175 -3.536 -2.832 1.00 87.62 182 PHE A CA 1
ATOM 1429 C C . PHE A 1 182 ? 8.415 -3.501 -1.929 1.00 87.62 182 PHE A C 1
ATOM 1431 O O . PHE A 1 182 ? 8.427 -4.097 -0.852 1.00 87.62 182 PHE A O 1
ATOM 1438 N N . ARG A 1 183 ? 9.461 -2.767 -2.330 1.00 83.81 183 ARG A N 1
ATOM 1439 C CA . ARG A 1 183 ? 10.714 -2.669 -1.572 1.00 83.81 183 ARG A CA 1
ATOM 1440 C C . ARG A 1 183 ? 10.549 -1.956 -0.232 1.00 83.81 183 ARG A C 1
ATOM 1442 O O . ARG A 1 183 ? 11.133 -2.426 0.740 1.00 83.81 183 ARG A O 1
ATOM 1449 N N . LEU A 1 184 ? 9.778 -0.870 -0.177 1.00 88.25 184 LEU A N 1
ATOM 1450 C CA . LEU A 1 184 ? 9.518 -0.124 1.059 1.00 88.25 184 LEU A CA 1
ATOM 1451 C C . LEU A 1 184 ? 8.829 -1.004 2.105 1.00 88.25 184 LEU A C 1
ATOM 1453 O O . LEU A 1 184 ? 9.216 -0.992 3.271 1.00 88.25 184 LEU A O 1
ATOM 1457 N N . LEU A 1 185 ? 7.867 -1.827 1.677 1.00 89.75 185 LEU A N 1
ATOM 1458 C CA . LEU A 1 185 ? 7.153 -2.731 2.577 1.00 89.75 185 LEU A CA 1
ATOM 1459 C C . LEU A 1 185 ? 7.995 -3.951 2.964 1.00 89.75 185 LEU A C 1
ATOM 1461 O O . LEU A 1 185 ? 8.103 -4.300 4.143 1.00 89.75 185 LEU A O 1
ATOM 1465 N N . VAL A 1 186 ? 8.607 -4.633 1.997 1.00 84.56 186 VAL A N 1
ATOM 1466 C CA . VAL A 1 186 ? 9.323 -5.896 2.248 1.00 84.56 186 VAL A CA 1
ATOM 1467 C C . VAL A 1 186 ? 10.706 -5.665 2.872 1.00 84.56 186 VAL A C 1
ATOM 1469 O O . VAL A 1 186 ? 11.188 -6.496 3.641 1.00 84.56 186 VAL A O 1
ATOM 1472 N N . GLY A 1 187 ? 11.335 -4.520 2.609 1.00 77.69 187 GLY A N 1
ATOM 1473 C CA . GLY A 1 187 ? 12.655 -4.162 3.125 1.00 77.69 187 GLY A CA 1
ATOM 1474 C C . GLY A 1 187 ? 13.813 -4.790 2.342 1.00 77.69 187 GLY A C 1
AT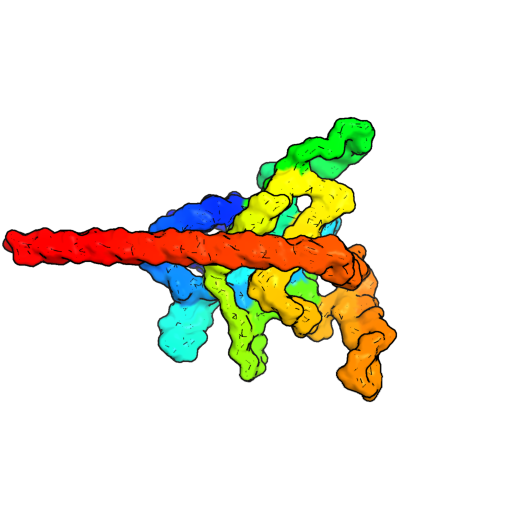OM 1475 O O . GLY A 1 187 ? 13.655 -5.276 1.216 1.00 77.69 187 GLY A O 1
ATOM 1476 N N . HIS A 1 188 ? 15.013 -4.777 2.937 1.00 64.38 188 HIS A N 1
ATOM 1477 C CA . HIS A 1 188 ? 16.276 -5.135 2.271 1.00 64.38 188 HIS A CA 1
ATOM 1478 C C . HIS A 1 188 ? 16.336 -6.564 1.701 1.00 64.38 188 HIS A C 1
ATOM 1480 O O . HIS A 1 188 ? 17.064 -6.792 0.728 1.00 64.38 188 HIS A O 1
ATOM 1486 N N . ASN A 1 189 ? 15.476 -7.464 2.178 1.00 60.16 189 ASN A N 1
ATOM 1487 C CA . ASN A 1 189 ? 15.385 -8.853 1.724 1.00 60.16 189 ASN A CA 1
ATOM 1488 C C . ASN A 1 189 ? 14.406 -9.053 0.553 1.00 60.16 189 ASN A C 1
ATOM 1490 O O . ASN A 1 189 ? 14.225 -10.173 0.109 1.00 60.16 189 ASN A O 1
ATOM 1494 N N . ALA A 1 190 ? 13.789 -7.998 -0.007 1.00 58.78 190 ALA A N 1
ATOM 1495 C CA . ALA A 1 190 ? 12.882 -8.116 -1.171 1.00 58.78 190 ALA A CA 1
ATOM 1496 C C . ALA A 1 190 ? 13.478 -8.887 -2.372 1.00 58.78 190 ALA A C 1
ATOM 1498 O O . ALA A 1 190 ? 12.742 -9.479 -3.153 1.00 58.78 190 ALA A O 1
ATOM 1499 N N . VAL A 1 191 ? 14.811 -8.904 -2.497 1.00 54.75 191 VAL A N 1
ATOM 1500 C CA . VAL A 1 191 ? 15.556 -9.668 -3.512 1.00 54.75 191 VAL A CA 1
ATOM 1501 C C . VAL A 1 191 ? 15.568 -11.181 -3.268 1.00 54.75 191 VAL A C 1
ATOM 1503 O O . VAL A 1 191 ? 15.870 -11.926 -4.195 1.00 54.75 191 VAL A O 1
ATOM 1506 N N . ASP A 1 192 ? 15.253 -11.618 -2.049 1.00 53.00 192 ASP A N 1
ATOM 1507 C CA . ASP A 1 192 ? 15.227 -13.019 -1.623 1.00 53.00 192 ASP A CA 1
ATOM 1508 C C . ASP A 1 192 ? 13.831 -13.649 -1.785 1.00 53.00 192 ASP A C 1
ATOM 1510 O O . ASP A 1 192 ? 13.697 -14.867 -1.747 1.00 53.00 192 ASP A O 1
ATOM 1514 N N . PHE A 1 193 ? 12.798 -12.836 -2.044 1.00 53.03 193 PHE A N 1
ATOM 1515 C CA . PHE A 1 193 ? 11.416 -13.268 -2.315 1.00 53.03 193 PHE A CA 1
ATOM 1516 C C . PHE A 1 193 ? 11.152 -13.538 -3.813 1.00 53.03 193 PHE A C 1
ATOM 1518 O O . PHE A 1 193 ? 10.022 -13.423 -4.301 1.00 53.03 193 PHE A O 1
ATOM 1525 N N . GLU A 1 194 ? 12.202 -13.885 -4.567 1.00 52.00 194 GLU A N 1
ATOM 1526 C CA . GLU A 1 194 ? 12.079 -14.422 -5.926 1.00 52.00 194 GLU A CA 1
ATOM 1527 C C . GLU A 1 194 ? 11.365 -15.785 -5.853 1.00 52.00 194 GLU A C 1
ATOM 1529 O O . GLU A 1 194 ? 11.889 -16.752 -5.306 1.00 52.00 194 GLU A O 1
ATOM 1534 N N . VAL A 1 195 ? 10.143 -15.873 -6.383 1.00 51.38 195 VAL A N 1
ATOM 1535 C CA . VAL A 1 195 ? 9.338 -17.108 -6.355 1.00 51.38 195 VAL A CA 1
ATOM 1536 C C . VAL A 1 195 ? 10.020 -18.223 -7.178 1.00 51.38 195 VAL A C 1
ATOM 1538 O O . VAL A 1 195 ? 10.675 -17.943 -8.177 1.00 51.38 195 VAL A O 1
ATOM 1541 N N . GLU A 1 196 ? 9.824 -19.512 -6.859 1.00 39.25 196 GLU A N 1
ATOM 1542 C CA . GLU A 1 196 ? 10.398 -20.647 -7.631 1.00 39.25 196 GLU A CA 1
ATOM 1543 C C . GLU A 1 196 ? 9.981 -20.682 -9.120 1.00 39.25 196 GLU A C 1
ATOM 1545 O O . GLU A 1 196 ? 10.620 -21.349 -9.943 1.00 39.25 196 GLU A O 1
ATOM 1550 N N . ARG A 1 197 ? 8.916 -19.956 -9.482 1.00 40.78 197 ARG A N 1
ATOM 1551 C CA . ARG A 1 197 ? 8.441 -19.706 -10.855 1.00 40.78 197 ARG A CA 1
ATOM 1552 C C . ARG A 1 197 ? 8.643 -18.255 -11.308 1.00 40.78 197 ARG A C 1
ATOM 1554 O O . ARG A 1 197 ? 7.993 -17.821 -12.253 1.00 40.78 197 ARG A O 1
ATOM 1561 N N . ALA A 1 198 ? 9.535 -17.511 -10.659 1.00 44.91 198 ALA A N 1
ATOM 1562 C CA . ALA A 1 198 ? 9.934 -16.193 -11.118 1.00 44.91 198 ALA A CA 1
ATOM 1563 C C . ALA A 1 198 ? 10.374 -16.284 -12.584 1.00 44.91 198 ALA A C 1
ATOM 1565 O O . ALA A 1 198 ? 11.086 -17.210 -12.988 1.00 44.91 198 ALA A O 1
ATOM 1566 N N . ALA A 1 199 ? 9.972 -15.289 -13.375 1.00 43.88 199 ALA A N 1
ATOM 1567 C CA . ALA A 1 199 ? 10.346 -15.133 -14.783 1.00 43.88 199 ALA A CA 1
ATOM 1568 C C . ALA A 1 199 ? 11.878 -15.117 -15.012 1.00 43.88 199 ALA A C 1
ATOM 1570 O O . ALA A 1 199 ? 12.372 -15.226 -16.139 1.00 43.88 199 ALA A O 1
ATOM 1571 N N . VAL A 1 200 ? 12.628 -14.957 -13.920 1.00 45.16 200 VAL A N 1
ATOM 1572 C CA . VAL A 1 200 ? 14.066 -14.772 -13.826 1.00 45.16 200 VAL A CA 1
ATOM 1573 C C . VAL A 1 200 ? 14.564 -15.633 -12.658 1.00 45.16 200 VAL A C 1
ATOM 1575 O O . VAL A 1 200 ? 14.212 -15.374 -11.515 1.00 45.16 200 VAL A O 1
ATOM 1578 N N . LYS A 1 201 ? 15.369 -16.669 -12.929 1.00 50.38 201 LYS A N 1
ATOM 1579 C CA . LYS A 1 201 ? 15.973 -17.532 -11.895 1.00 50.38 201 LYS A CA 1
ATOM 1580 C C . LYS A 1 201 ? 17.461 -17.237 -11.747 1.00 50.38 201 LYS A C 1
ATOM 1582 O O . LYS A 1 201 ? 18.214 -17.377 -12.716 1.00 50.38 201 LYS A O 1
ATOM 1587 N N . ARG A 1 202 ? 17.919 -16.904 -10.538 1.00 51.28 202 ARG A N 1
ATOM 1588 C CA . ARG A 1 202 ? 19.358 -16.829 -10.228 1.00 51.28 202 ARG A CA 1
ATOM 1589 C C . ARG A 1 202 ? 19.974 -18.223 -10.186 1.00 51.28 202 ARG A C 1
ATOM 1591 O O . ARG A 1 202 ? 19.447 -19.132 -9.549 1.00 51.28 202 ARG A O 1
ATOM 1598 N N . ILE A 1 203 ? 21.127 -18.388 -10.828 1.00 53.41 203 ILE A N 1
ATOM 1599 C CA . ILE A 1 203 ? 21.906 -19.625 -10.752 1.00 53.41 203 ILE A CA 1
ATOM 1600 C C . ILE A 1 203 ? 23.003 -19.429 -9.700 1.00 53.41 203 ILE A C 1
ATOM 1602 O O . ILE A 1 203 ? 23.973 -18.696 -9.927 1.00 53.41 203 ILE A O 1
ATOM 1606 N N . LYS A 1 204 ? 22.866 -20.096 -8.547 1.00 45.75 204 LYS A N 1
ATOM 1607 C CA . LYS A 1 204 ? 23.951 -20.186 -7.559 1.00 45.75 204 LYS A CA 1
ATOM 1608 C C . LYS A 1 204 ? 25.111 -20.997 -8.151 1.00 45.75 204 LYS A C 1
ATOM 1610 O O . LYS A 1 204 ? 24.907 -22.064 -8.732 1.00 45.75 204 LYS A O 1
ATOM 1615 N N . GLY A 1 205 ? 26.338 -20.489 -8.028 1.00 47.56 205 GLY A N 1
ATOM 1616 C CA . GLY A 1 205 ? 27.535 -21.256 -8.364 1.00 47.56 205 GLY A CA 1
ATOM 1617 C C . GLY A 1 205 ? 27.693 -22.473 -7.445 1.00 47.56 205 GLY A C 1
ATOM 1618 O O . GLY A 1 205 ? 27.245 -22.456 -6.303 1.00 47.56 205 GLY A O 1
ATOM 1619 N N . LYS A 1 206 ? 28.379 -23.523 -7.921 1.00 46.22 206 LYS A N 1
ATOM 1620 C CA . LYS A 1 206 ? 28.594 -24.798 -7.196 1.00 46.22 206 LYS A CA 1
ATOM 1621 C C . LYS A 1 206 ? 29.289 -24.670 -5.819 1.00 46.22 206 LYS A C 1
ATOM 1623 O O . LYS A 1 206 ? 29.408 -25.669 -5.134 1.00 46.22 206 LYS A O 1
ATOM 1628 N N . HIS A 1 207 ? 29.762 -23.481 -5.436 1.00 47.97 207 HIS A N 1
ATOM 1629 C CA . HIS A 1 207 ? 30.533 -23.219 -4.210 1.00 47.97 207 HIS A CA 1
ATOM 1630 C C . HIS A 1 207 ? 29.907 -22.098 -3.358 1.00 47.97 207 HIS A C 1
ATOM 1632 O O . HIS A 1 207 ? 30.604 -21.228 -2.850 1.00 47.97 207 HIS A O 1
ATOM 1638 N N . GLY A 1 208 ? 28.575 -22.072 -3.254 1.00 43.94 208 GLY A N 1
ATOM 1639 C CA . GLY A 1 208 ? 27.853 -21.402 -2.162 1.00 43.94 208 GLY A CA 1
ATOM 1640 C C . GLY A 1 208 ? 27.876 -19.867 -2.078 1.00 43.94 208 GLY A C 1
ATOM 1641 O O . GLY A 1 208 ? 27.044 -19.334 -1.356 1.00 43.94 208 GLY A O 1
ATOM 1642 N N . GLY A 1 209 ? 28.742 -19.147 -2.802 1.00 44.94 209 GLY A N 1
ATOM 1643 C CA . GLY A 1 209 ? 28.904 -17.696 -2.593 1.00 44.94 209 GLY A CA 1
ATOM 1644 C C . GLY A 1 209 ? 28.840 -16.798 -3.830 1.00 44.94 209 GLY A C 1
ATOM 1645 O O . GLY A 1 209 ? 28.495 -15.629 -3.703 1.00 44.94 209 GLY A O 1
ATOM 1646 N N . ILE A 1 210 ? 29.145 -17.304 -5.031 1.00 44.91 210 ILE A N 1
ATOM 1647 C CA . ILE A 1 210 ? 29.295 -16.450 -6.224 1.00 44.91 210 ILE A CA 1
ATOM 1648 C C . ILE A 1 210 ? 28.209 -16.767 -7.256 1.00 44.91 210 ILE A C 1
ATOM 1650 O O . ILE A 1 210 ? 28.060 -17.906 -7.715 1.00 44.91 210 ILE A O 1
ATOM 1654 N N . TRP A 1 211 ? 27.440 -15.736 -7.607 1.00 52.19 211 TRP A N 1
ATOM 1655 C CA . TRP A 1 211 ? 26.382 -15.766 -8.615 1.00 52.19 211 TRP A CA 1
ATOM 1656 C C . TRP A 1 211 ? 26.976 -16.039 -10.000 1.00 52.19 211 TRP A C 1
ATOM 1658 O O . TRP A 1 211 ? 27.852 -15.307 -10.453 1.00 52.19 211 TRP A O 1
ATOM 1668 N N . LYS A 1 212 ? 26.519 -17.104 -10.676 1.00 40.38 212 LYS A N 1
ATOM 1669 C CA . LYS A 1 212 ? 27.072 -17.520 -11.982 1.00 40.38 212 LYS A CA 1
ATOM 1670 C C . LYS A 1 212 ? 26.330 -16.946 -13.187 1.00 40.38 212 LYS A C 1
ATOM 1672 O O . LYS A 1 212 ? 26.845 -17.009 -14.297 1.00 40.38 212 LYS A O 1
ATOM 1677 N N . GLY A 1 213 ? 25.119 -16.436 -12.986 1.00 43.56 213 GLY A N 1
ATOM 1678 C CA . GLY A 1 213 ? 24.284 -15.911 -14.057 1.00 43.56 213 GLY A CA 1
ATOM 1679 C C . GLY A 1 213 ? 22.803 -16.055 -13.749 1.00 43.56 213 GLY A C 1
ATOM 1680 O O . GLY A 1 213 ? 22.406 -16.477 -12.658 1.00 43.56 213 GLY A O 1
ATOM 1681 N N . ILE A 1 214 ? 21.983 -15.685 -14.726 1.00 49.00 214 ILE A N 1
ATOM 1682 C CA . ILE A 1 214 ? 20.536 -15.603 -14.576 1.00 49.00 214 ILE A CA 1
ATOM 1683 C C . ILE A 1 214 ? 19.872 -16.328 -15.748 1.00 49.00 214 ILE A C 1
ATOM 1685 O O . ILE A 1 214 ? 20.163 -16.040 -16.909 1.00 49.00 214 ILE A O 1
ATOM 1689 N N . LYS A 1 215 ? 19.001 -17.297 -15.445 1.00 46.00 215 LYS A N 1
ATOM 1690 C CA . LYS A 1 215 ? 18.202 -18.017 -16.442 1.00 46.00 215 LYS A CA 1
ATOM 1691 C C . LYS A 1 215 ? 16.869 -17.298 -16.602 1.00 46.00 215 LYS A C 1
ATOM 1693 O O . LYS A 1 215 ? 16.121 -17.161 -15.639 1.00 46.00 215 LYS A O 1
ATOM 1698 N N . GLN A 1 216 ? 16.595 -16.838 -17.814 1.00 49.09 216 GLN A N 1
ATOM 1699 C CA . GLN A 1 216 ? 15.407 -16.060 -18.143 1.00 49.09 216 GLN A CA 1
ATOM 1700 C C . GLN A 1 216 ? 14.439 -16.910 -18.965 1.00 49.09 216 GLN A C 1
ATOM 1702 O O . GLN A 1 216 ? 14.860 -17.563 -19.924 1.00 49.09 216 GLN A O 1
ATOM 1707 N N . ASP A 1 217 ? 13.154 -16.872 -18.621 1.00 50.94 217 ASP A N 1
ATOM 1708 C CA . ASP A 1 217 ? 12.104 -17.340 -19.523 1.00 50.94 217 ASP A CA 1
ATOM 1709 C C . ASP A 1 217 ? 11.639 -16.163 -20.387 1.00 50.94 217 ASP A C 1
ATOM 1711 O O . ASP A 1 217 ? 11.020 -15.219 -19.895 1.00 50.94 217 ASP A O 1
ATOM 1715 N N . LYS A 1 218 ? 11.965 -16.200 -21.682 1.00 45.94 218 LYS A N 1
ATOM 1716 C CA . LYS A 1 218 ? 11.657 -15.126 -22.642 1.00 45.94 218 LYS A CA 1
ATOM 1717 C C . LYS A 1 218 ? 10.152 -14.904 -22.845 1.00 45.94 218 LYS A C 1
ATOM 1719 O O . LYS A 1 218 ? 9.781 -13.852 -23.354 1.00 45.94 218 LYS A O 1
ATOM 1724 N N . HIS A 1 219 ? 9.307 -15.865 -22.467 1.00 44.97 219 HIS A N 1
ATOM 1725 C CA . HIS A 1 219 ? 7.851 -15.776 -22.603 1.00 44.97 219 HIS A CA 1
ATOM 1726 C C . HIS A 1 219 ? 7.163 -15.206 -21.354 1.00 44.97 219 HIS A C 1
ATOM 1728 O O . HIS A 1 219 ? 6.022 -14.761 -21.440 1.00 44.97 219 HIS A O 1
ATOM 1734 N N . VAL A 1 220 ? 7.856 -15.189 -20.209 1.00 49.25 220 VAL A N 1
ATOM 1735 C CA . VAL A 1 220 ? 7.338 -14.701 -18.915 1.00 49.25 220 VAL A CA 1
ATOM 1736 C C . VAL A 1 220 ? 7.998 -13.375 -18.524 1.00 49.25 220 VAL A C 1
ATOM 1738 O O . VAL A 1 220 ? 7.374 -12.494 -17.935 1.00 49.25 220 VAL A O 1
ATOM 1741 N N . ALA A 1 221 ? 9.267 -13.196 -18.884 1.00 46.47 221 ALA A N 1
ATOM 1742 C CA . ALA A 1 221 ? 10.009 -11.974 -18.646 1.00 46.47 221 ALA A CA 1
ATOM 1743 C C . ALA A 1 221 ? 9.830 -11.023 -19.832 1.00 46.47 221 ALA A C 1
ATOM 1745 O O . ALA A 1 221 ? 10.528 -11.141 -20.838 1.00 46.47 221 ALA A O 1
ATOM 1746 N N . GLY A 1 222 ? 8.953 -10.027 -19.697 1.00 45.41 222 GLY A N 1
ATOM 1747 C CA . GLY A 1 222 ? 9.031 -8.841 -20.557 1.00 45.41 222 GLY A CA 1
ATOM 1748 C C . GLY A 1 222 ? 10.390 -8.126 -20.416 1.00 45.41 222 GLY A C 1
ATOM 1749 O O . GLY A 1 222 ? 11.296 -8.594 -19.718 1.00 45.41 222 GLY A O 1
ATOM 1750 N N . ASN A 1 223 ? 10.523 -6.924 -20.989 1.00 47.22 223 ASN A N 1
ATOM 1751 C CA . ASN A 1 223 ? 11.699 -6.061 -20.763 1.00 47.22 223 ASN A CA 1
ATOM 1752 C C . ASN A 1 223 ? 12.007 -5.834 -19.268 1.00 47.22 223 ASN A C 1
ATOM 1754 O O . ASN A 1 223 ? 13.155 -5.586 -18.916 1.00 47.22 223 ASN A O 1
ATOM 1758 N N . PHE A 1 224 ? 11.028 -6.039 -18.382 1.00 43.47 224 PHE A N 1
ATOM 1759 C CA . PHE A 1 224 ? 11.183 -6.017 -16.932 1.00 43.47 224 PHE A CA 1
ATOM 1760 C C . PHE A 1 224 ? 12.032 -7.147 -16.340 1.00 43.47 224 PHE A C 1
ATOM 1762 O O . PHE A 1 224 ? 12.757 -6.884 -15.404 1.00 43.47 224 PHE A O 1
ATOM 1769 N N . GLY A 1 225 ? 12.085 -8.373 -16.873 1.00 45.50 225 GLY A N 1
ATOM 1770 C CA . GLY A 1 225 ? 13.044 -9.361 -16.332 1.00 45.50 225 GLY A CA 1
ATOM 1771 C C . GLY A 1 225 ? 14.508 -8.969 -16.599 1.00 45.50 225 GLY A C 1
ATOM 1772 O O . GLY A 1 225 ? 15.407 -9.302 -15.827 1.00 45.50 225 GLY A O 1
ATOM 1773 N N . ARG A 1 226 ? 14.728 -8.189 -17.667 1.00 45.56 226 ARG A N 1
ATOM 1774 C CA . ARG A 1 226 ? 15.993 -7.504 -17.973 1.00 45.56 226 ARG A CA 1
ATOM 1775 C C . ARG A 1 226 ? 16.173 -6.223 -17.152 1.00 45.56 226 ARG A C 1
ATOM 1777 O O . ARG A 1 226 ? 17.285 -5.952 -16.717 1.00 45.56 226 ARG A O 1
ATOM 1784 N N . MET A 1 227 ? 15.104 -5.464 -16.905 1.00 42.91 227 MET A N 1
ATOM 1785 C CA . MET A 1 227 ? 15.143 -4.225 -16.122 1.00 42.91 227 MET A CA 1
ATOM 1786 C C . MET A 1 227 ? 15.047 -4.413 -14.601 1.00 42.91 227 MET A C 1
ATOM 1788 O O . MET A 1 227 ? 15.440 -3.519 -13.869 1.00 42.91 227 MET A O 1
ATOM 1792 N N . PHE A 1 228 ? 14.646 -5.577 -14.093 1.00 43.81 228 PHE A N 1
ATOM 1793 C CA . PHE A 1 228 ? 14.715 -5.926 -12.672 1.00 43.81 228 PHE A CA 1
ATOM 1794 C C . PHE A 1 228 ? 16.138 -6.273 -12.256 1.00 43.81 228 PHE A C 1
ATOM 1796 O O . PHE A 1 228 ? 16.574 -5.919 -11.165 1.00 43.81 228 PHE A O 1
ATOM 1803 N N . GLN A 1 229 ? 16.926 -6.827 -13.183 1.00 45.00 229 GLN A N 1
ATOM 1804 C CA . GLN A 1 229 ? 18.388 -6.798 -13.071 1.00 45.00 229 GLN A CA 1
ATOM 1805 C C . GLN A 1 229 ? 18.952 -5.370 -13.162 1.00 45.00 229 GLN A C 1
ATOM 1807 O O . GLN A 1 229 ? 20.073 -5.138 -12.734 1.00 45.00 229 GLN A O 1
ATOM 1812 N N . LEU A 1 230 ? 18.177 -4.399 -13.660 1.00 42.25 230 LEU A N 1
ATOM 1813 C CA . LEU A 1 230 ? 18.435 -2.959 -13.534 1.00 42.25 230 LEU A CA 1
ATOM 1814 C C . LEU A 1 230 ? 17.676 -2.317 -12.353 1.00 42.25 230 LEU A C 1
ATOM 1816 O O . LEU A 1 230 ? 17.754 -1.106 -12.200 1.00 42.25 230 LEU A O 1
ATOM 1820 N N . LEU A 1 231 ? 17.021 -3.059 -11.450 1.00 42.56 231 LEU A N 1
ATOM 1821 C CA . LEU A 1 231 ? 16.654 -2.526 -10.124 1.00 42.56 231 LEU A CA 1
ATOM 1822 C C . LEU A 1 231 ? 17.840 -2.584 -9.141 1.00 42.56 231 LEU A C 1
ATOM 1824 O O . LEU A 1 231 ? 17.733 -2.164 -7.993 1.00 42.56 231 LEU A O 1
ATOM 1828 N N . THR A 1 232 ? 19.013 -3.010 -9.625 1.00 45.66 232 THR A N 1
ATOM 1829 C CA . THR A 1 232 ? 20.323 -2.543 -9.147 1.00 45.66 232 THR A CA 1
ATOM 1830 C C . THR A 1 232 ? 20.822 -1.300 -9.891 1.00 45.66 232 THR A C 1
ATOM 1832 O O . THR A 1 232 ? 21.992 -0.936 -9.726 1.00 45.66 232 THR A O 1
ATOM 1835 N N . SER A 1 233 ? 19.996 -0.629 -10.706 1.00 51.50 233 SER A N 1
ATOM 1836 C CA . SER A 1 233 ? 20.336 0.702 -11.218 1.00 51.50 233 SER A CA 1
ATOM 1837 C C . SER A 1 233 ? 20.688 1.558 -10.018 1.00 51.50 233 SER A C 1
ATOM 1839 O O . SER A 1 233 ? 20.020 1.534 -8.981 1.00 51.50 233 SER A O 1
ATOM 1841 N N . THR A 1 234 ? 21.807 2.257 -10.128 1.00 52.56 234 THR A N 1
ATOM 1842 C CA . THR A 1 234 ? 22.298 3.161 -9.092 1.00 52.56 234 THR A CA 1
ATOM 1843 C C . THR A 1 234 ? 21.168 4.068 -8.590 1.00 52.56 234 THR A C 1
ATOM 1845 O O . THR A 1 234 ? 21.006 4.216 -7.387 1.00 52.56 234 THR A O 1
ATOM 1848 N N . GLN A 1 235 ? 20.277 4.481 -9.498 1.00 58.59 235 GLN A N 1
ATOM 1849 C CA . GLN A 1 235 ? 19.070 5.263 -9.235 1.00 58.59 235 GLN A CA 1
ATOM 1850 C C . GLN A 1 235 ? 18.199 4.709 -8.099 1.00 58.59 235 GLN A C 1
ATOM 1852 O O . GLN A 1 235 ? 17.889 5.440 -7.168 1.00 58.59 235 GLN A O 1
ATOM 1857 N N . LEU A 1 236 ? 17.817 3.430 -8.109 1.00 62.66 236 LEU A N 1
ATOM 1858 C CA . LEU A 1 236 ? 16.966 2.902 -7.035 1.00 62.66 236 LEU A CA 1
ATOM 1859 C C . LEU A 1 236 ? 17.732 2.668 -5.741 1.00 62.66 236 LEU A C 1
ATOM 1861 O O . LEU A 1 236 ? 17.186 2.883 -4.664 1.00 62.66 236 LEU A O 1
ATOM 1865 N N . ARG A 1 237 ? 19.008 2.281 -5.827 1.00 64.31 237 ARG A N 1
ATOM 1866 C CA . ARG A 1 237 ? 19.860 2.160 -4.635 1.00 64.31 237 ARG A CA 1
ATOM 1867 C C . ARG A 1 237 ? 20.080 3.504 -3.941 1.00 64.31 237 ARG A C 1
ATOM 1869 O O . ARG A 1 237 ? 20.173 3.522 -2.720 1.00 64.31 237 ARG A O 1
ATOM 1876 N N . GLU A 1 238 ? 20.122 4.596 -4.695 1.00 72.25 238 GLU A N 1
ATOM 1877 C CA . GLU A 1 238 ? 20.234 5.964 -4.177 1.00 72.25 238 GLU A CA 1
ATOM 1878 C C . GLU A 1 238 ? 18.894 6.506 -3.660 1.00 72.25 238 GLU A C 1
ATOM 1880 O O . GLU A 1 238 ? 18.855 7.187 -2.637 1.00 72.25 238 GLU A O 1
ATOM 1885 N N . GLN A 1 239 ? 17.784 6.186 -4.332 1.00 78.50 239 GLN A N 1
ATOM 1886 C CA . GLN A 1 239 ? 16.455 6.689 -3.970 1.00 78.50 239 GLN A CA 1
ATOM 1887 C C . GLN A 1 239 ? 15.839 5.957 -2.774 1.00 78.50 239 GLN A C 1
ATOM 1889 O O . GLN A 1 239 ? 15.145 6.584 -1.973 1.00 78.50 239 GLN A O 1
ATOM 1894 N N . VAL A 1 240 ? 16.089 4.649 -2.629 1.00 78.56 240 VAL A N 1
ATOM 1895 C CA . VAL A 1 240 ? 15.492 3.826 -1.564 1.00 78.56 240 VAL A CA 1
ATOM 1896 C C . VAL A 1 240 ? 15.797 4.369 -0.167 1.00 78.56 240 VAL A C 1
ATOM 1898 O O . VAL A 1 240 ? 14.843 4.495 0.585 1.00 78.56 240 VAL A O 1
ATOM 1901 N N . PRO A 1 241 ? 17.035 4.746 0.213 1.00 83.75 241 PRO A N 1
ATOM 1902 C CA . PRO A 1 241 ? 17.295 5.320 1.534 1.00 83.75 241 PRO A CA 1
ATOM 1903 C C . PRO A 1 241 ? 16.469 6.580 1.823 1.00 83.75 241 PRO A C 1
ATOM 1905 O O . PRO A 1 241 ? 15.857 6.684 2.882 1.00 83.75 241 PRO A O 1
ATOM 1908 N N . VAL A 1 242 ? 16.389 7.506 0.859 1.00 86.81 242 VAL A N 1
ATOM 1909 C CA . VAL A 1 242 ? 15.614 8.752 1.000 1.00 86.81 242 VAL A CA 1
ATOM 1910 C C . VAL A 1 242 ? 14.121 8.452 1.142 1.00 86.81 242 VAL A C 1
ATOM 1912 O O . VAL A 1 242 ? 13.440 9.015 2.001 1.00 86.81 242 VAL A O 1
ATOM 1915 N N . LEU A 1 243 ? 13.606 7.547 0.311 1.00 88.19 243 LEU A N 1
ATOM 1916 C CA . LEU A 1 243 ? 12.216 7.106 0.373 1.00 88.19 243 LEU A CA 1
ATOM 1917 C C . LEU A 1 243 ? 11.914 6.304 1.637 1.00 88.19 243 LEU A C 1
ATOM 1919 O O . LEU A 1 243 ? 10.814 6.430 2.157 1.00 88.19 243 LEU A O 1
ATOM 1923 N N . GLN A 1 244 ? 12.867 5.533 2.158 1.00 88.25 244 GLN A N 1
ATOM 1924 C CA . GLN A 1 244 ? 12.716 4.777 3.397 1.00 88.25 244 GLN A CA 1
ATOM 1925 C C . GLN A 1 244 ? 12.530 5.724 4.581 1.00 88.25 244 GLN A C 1
ATOM 1927 O O . GLN A 1 244 ? 11.656 5.485 5.406 1.00 88.25 244 GLN A O 1
ATOM 1932 N N . THR A 1 245 ? 13.288 6.825 4.640 1.00 90.94 245 THR A N 1
ATOM 1933 C CA . THR A 1 245 ? 13.080 7.872 5.650 1.00 90.94 245 THR A CA 1
ATOM 1934 C C . THR A 1 245 ? 11.677 8.463 5.544 1.00 90.94 245 THR A C 1
ATOM 1936 O O . THR A 1 245 ? 10.945 8.459 6.530 1.00 90.94 245 THR A O 1
ATOM 1939 N N . LYS A 1 246 ? 11.257 8.882 4.341 1.00 91.62 246 LYS A N 1
ATOM 1940 C CA . LYS A 1 246 ? 9.906 9.431 4.115 1.00 91.62 246 LYS A CA 1
ATOM 1941 C C . LYS A 1 246 ? 8.802 8.430 4.450 1.00 91.62 246 LYS A C 1
ATOM 1943 O O . LYS A 1 246 ? 7.777 8.802 5.006 1.00 91.62 246 LYS A O 1
ATOM 1948 N N . PHE A 1 247 ? 9.003 7.163 4.108 1.00 93.56 247 PHE A N 1
ATOM 1949 C CA . PHE A 1 247 ? 8.090 6.077 4.433 1.00 93.56 247 PHE A CA 1
ATOM 1950 C C . PHE A 1 247 ? 7.949 5.917 5.948 1.00 93.56 247 PHE A C 1
ATOM 1952 O O . PHE A 1 247 ? 6.830 5.961 6.447 1.00 93.56 247 PHE A O 1
ATOM 1959 N N . SER A 1 248 ? 9.062 5.821 6.680 1.00 93.38 248 SER A N 1
ATOM 1960 C CA . SER A 1 248 ? 9.048 5.730 8.143 1.00 93.38 248 SER A CA 1
ATOM 1961 C C . SER A 1 248 ? 8.375 6.946 8.788 1.00 93.38 248 SER A C 1
ATOM 1963 O O . SER A 1 248 ? 7.572 6.785 9.701 1.00 93.38 248 SER A O 1
ATOM 1965 N N . GLU A 1 249 ? 8.641 8.159 8.294 1.00 93.75 249 GLU A N 1
ATOM 1966 C CA . GLU A 1 249 ? 7.965 9.379 8.759 1.00 93.75 249 GLU A CA 1
ATOM 1967 C C . GLU A 1 249 ? 6.443 9.292 8.579 1.00 93.75 249 GLU A C 1
ATOM 1969 O O . GLU A 1 249 ? 5.697 9.612 9.506 1.00 93.75 249 GLU A O 1
ATOM 1974 N N . ARG A 1 250 ? 5.980 8.817 7.412 1.00 94.06 250 ARG A N 1
ATOM 1975 C CA . ARG A 1 250 ? 4.550 8.647 7.115 1.00 94.06 250 ARG A CA 1
ATOM 1976 C C . ARG A 1 250 ? 3.891 7.562 7.957 1.00 94.06 250 ARG A C 1
ATOM 1978 O O . ARG A 1 250 ? 2.766 7.776 8.399 1.00 94.06 250 ARG A O 1
ATOM 1985 N N . VAL A 1 251 ? 4.586 6.454 8.223 1.00 94.94 251 VAL A N 1
ATOM 1986 C CA . VAL A 1 251 ? 4.096 5.411 9.138 1.00 94.94 251 VAL A CA 1
ATOM 1987 C C . VAL A 1 251 ? 3.845 6.017 10.517 1.00 94.94 251 VAL A C 1
ATOM 1989 O O . VAL A 1 251 ? 2.724 5.949 11.010 1.00 94.94 251 VAL A O 1
ATOM 1992 N N . VAL A 1 252 ? 4.832 6.720 11.080 1.00 95.88 252 VAL A N 1
ATOM 1993 C CA . VAL A 1 252 ? 4.725 7.321 12.420 1.00 95.88 252 VAL A CA 1
ATOM 1994 C C . VAL A 1 252 ? 3.674 8.443 12.477 1.00 95.88 252 VAL A C 1
ATOM 1996 O O . VAL A 1 252 ? 3.034 8.653 13.508 1.00 95.88 252 VAL A O 1
ATOM 1999 N N . GLU A 1 253 ? 3.496 9.218 11.404 1.00 94.31 253 GLU A N 1
ATOM 2000 C CA . GLU A 1 253 ? 2.422 10.220 11.300 1.00 94.31 253 GLU A CA 1
ATOM 2001 C C . GLU A 1 253 ? 1.035 9.564 11.304 1.00 94.31 253 GLU A C 1
ATOM 2003 O O . GLU A 1 253 ? 0.120 10.021 11.999 1.00 94.31 253 GLU A O 1
ATOM 2008 N N . LEU A 1 254 ? 0.879 8.480 10.541 1.00 94.06 254 LEU A N 1
ATOM 2009 C CA . LEU A 1 254 ? -0.390 7.781 10.444 1.00 94.06 254 LEU A CA 1
ATOM 2010 C C . LEU A 1 254 ? -0.708 7.049 11.751 1.00 94.06 254 LEU A C 1
ATOM 2012 O O . LEU A 1 254 ? -1.813 7.211 12.251 1.00 94.06 254 LEU A O 1
ATOM 2016 N N . GLU A 1 255 ? 0.257 6.365 12.371 1.00 94.44 255 GLU A N 1
ATOM 2017 C CA . GLU A 1 255 ? 0.115 5.761 13.706 1.00 94.44 255 GLU A CA 1
ATOM 2018 C C . GLU A 1 255 ? -0.354 6.779 14.753 1.00 94.44 255 GLU A C 1
ATOM 2020 O O . GLU A 1 255 ? -1.326 6.528 15.466 1.00 94.44 255 GLU A O 1
ATOM 2025 N N . ARG A 1 256 ? 0.251 7.976 14.778 1.00 94.62 256 ARG A N 1
ATOM 2026 C CA . ARG A 1 256 ? -0.186 9.072 15.660 1.00 94.62 256 ARG A CA 1
ATOM 2027 C C . ARG A 1 256 ? -1.630 9.497 15.407 1.00 94.62 256 ARG A C 1
ATOM 2029 O O . ARG A 1 256 ? -2.350 9.787 16.359 1.00 94.62 256 ARG A O 1
ATOM 2036 N N . SER A 1 257 ? -2.058 9.526 14.146 1.00 93.75 257 SER A N 1
ATOM 2037 C CA . SER A 1 257 ? -3.446 9.847 13.790 1.00 93.75 257 SER A CA 1
ATOM 2038 C C . SER A 1 257 ? -4.418 8.779 14.308 1.00 93.75 257 SER A C 1
ATOM 2040 O O . SER A 1 257 ? -5.477 9.117 14.829 1.00 93.75 257 SER A O 1
ATOM 2042 N N . LEU A 1 258 ? -4.038 7.498 14.239 1.00 93.19 258 LEU A N 1
ATOM 2043 C CA . LEU A 1 258 ? -4.837 6.395 14.789 1.00 93.19 258 LEU A CA 1
ATOM 2044 C C . LEU A 1 258 ? -4.902 6.445 16.319 1.00 93.19 258 LEU A C 1
ATOM 2046 O O . LEU A 1 258 ? -5.946 6.162 16.902 1.00 93.19 258 LEU A O 1
ATOM 2050 N N . ASP A 1 259 ? -3.805 6.804 16.985 1.00 91.50 259 ASP A N 1
ATOM 2051 C CA . ASP A 1 259 ? -3.776 6.931 18.443 1.00 91.50 259 ASP A CA 1
ATOM 2052 C C . ASP A 1 259 ? -4.600 8.121 18.945 1.00 91.50 259 ASP A C 1
ATOM 2054 O O . ASP A 1 259 ? -5.282 8.000 19.965 1.00 91.50 259 ASP A O 1
ATOM 2058 N N . ALA A 1 260 ? -4.603 9.239 18.214 1.00 90.19 260 ALA A N 1
ATOM 2059 C CA . ALA A 1 260 ? -5.490 10.364 18.498 1.00 90.19 260 ALA A CA 1
ATOM 2060 C C . ALA A 1 260 ? -6.970 9.954 18.391 1.00 90.19 260 ALA A C 1
ATOM 2062 O O . ALA A 1 260 ? -7.759 10.270 19.283 1.00 90.19 260 ALA A O 1
ATOM 2063 N N . GLU A 1 261 ? -7.327 9.180 17.362 1.00 89.62 261 GLU A N 1
ATOM 2064 C CA . GLU A 1 261 ? -8.687 8.658 17.185 1.00 89.62 261 GLU A CA 1
ATOM 2065 C C . GLU A 1 261 ? -9.098 7.727 18.342 1.00 89.62 261 GLU A C 1
ATOM 2067 O O . GLU A 1 261 ? -10.181 7.874 18.914 1.00 89.62 261 GLU A O 1
ATOM 2072 N N . LYS A 1 262 ? -8.204 6.822 18.777 1.00 88.94 262 LYS A N 1
ATOM 2073 C CA . LYS A 1 262 ? -8.433 5.961 19.958 1.00 88.94 262 LYS A CA 1
ATOM 2074 C C . LYS A 1 262 ? -8.738 6.782 21.210 1.00 88.94 262 LYS A C 1
ATOM 2076 O O . LYS A 1 262 ? -9.653 6.443 21.962 1.00 88.94 262 LYS A O 1
ATOM 2081 N N . GLN A 1 263 ? -7.955 7.833 21.454 1.00 87.81 263 GLN A N 1
ATOM 2082 C CA . GLN A 1 263 ? -8.104 8.685 22.635 1.00 87.81 263 GLN A CA 1
ATOM 2083 C C . GLN A 1 263 ? -9.415 9.476 22.595 1.00 87.81 263 GLN A C 1
ATOM 2085 O O . GLN A 1 263 ? -10.135 9.506 23.595 1.00 87.81 263 GLN A O 1
ATOM 2090 N N . GLY A 1 264 ? -9.755 10.061 21.441 1.00 85.69 264 GLY A N 1
ATOM 2091 C CA . GLY A 1 264 ? -11.018 10.775 21.245 1.00 85.69 264 GLY A CA 1
ATOM 2092 C C . GLY A 1 264 ? -12.230 9.876 21.491 1.00 85.69 264 GLY A C 1
ATOM 2093 O O . GLY A 1 264 ? -13.132 10.229 22.253 1.00 85.69 264 GLY A O 1
ATOM 2094 N N . PHE A 1 265 ? -12.207 8.666 20.933 1.00 82.81 265 PHE A N 1
ATOM 2095 C CA . PHE A 1 265 ? -13.279 7.692 21.110 1.00 82.81 265 PHE A CA 1
ATOM 2096 C C . PHE A 1 265 ? -13.412 7.192 22.560 1.00 82.81 265 PHE A C 1
ATOM 2098 O O . PHE A 1 265 ? -14.526 7.060 23.076 1.00 82.81 265 PHE A O 1
ATOM 2105 N N . ALA A 1 266 ? -12.294 6.960 23.257 1.00 82.88 266 ALA A N 1
ATOM 2106 C CA . ALA A 1 266 ? -12.306 6.606 24.678 1.00 82.88 266 ALA A CA 1
ATOM 2107 C C . ALA A 1 266 ? -12.900 7.730 25.547 1.00 82.88 266 ALA A C 1
ATOM 2109 O O . ALA A 1 266 ? -13.725 7.458 26.423 1.00 82.88 266 ALA A O 1
ATOM 2110 N N . GLY A 1 267 ? -12.533 8.986 25.270 1.00 82.94 267 GLY A N 1
ATOM 2111 C CA . GLY A 1 267 ? -13.091 10.159 25.945 1.00 82.94 267 GLY A CA 1
ATOM 2112 C C . GLY A 1 267 ? -14.600 10.296 25.732 1.00 82.94 267 GLY A C 1
ATOM 2113 O O . GLY A 1 267 ? -15.343 10.512 26.691 1.00 82.94 267 GLY A O 1
ATOM 2114 N N . TRP A 1 268 ? -15.072 10.086 24.499 1.00 84.56 268 TRP A N 1
ATOM 2115 C CA . TRP A 1 268 ? -16.501 10.097 24.181 1.00 84.56 268 TRP A CA 1
ATOM 2116 C C . TRP A 1 268 ? -17.282 9.004 24.929 1.00 84.56 268 TRP A C 1
ATOM 2118 O O . TRP A 1 268 ? -18.313 9.300 25.538 1.00 84.56 268 TRP A O 1
ATOM 2128 N N . ARG A 1 269 ? -16.773 7.762 24.973 1.00 83.06 269 ARG A N 1
ATOM 2129 C CA . ARG A 1 269 ? -17.413 6.679 25.745 1.00 83.06 269 ARG A CA 1
ATOM 2130 C C . ARG A 1 269 ? -17.481 6.991 27.242 1.00 83.06 269 ARG 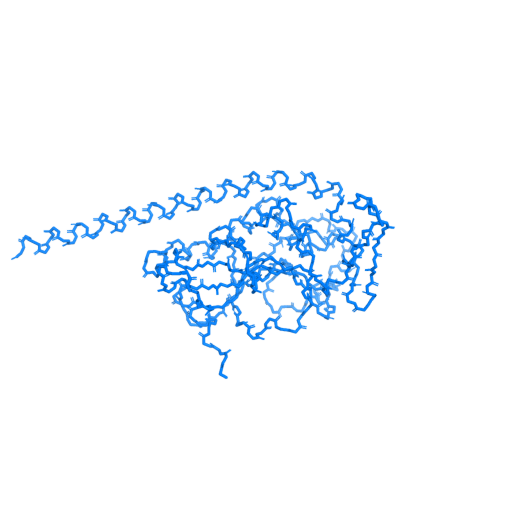A C 1
ATOM 2132 O O . ARG A 1 269 ? -18.508 6.735 27.868 1.00 83.06 269 ARG A O 1
ATOM 2139 N N . ALA A 1 270 ? -16.410 7.538 27.819 1.00 82.44 270 ALA A N 1
ATOM 2140 C CA . ALA A 1 270 ? -16.375 7.904 29.235 1.00 82.44 270 ALA A CA 1
ATOM 2141 C C . ALA A 1 270 ? -17.405 8.999 29.570 1.00 82.44 270 ALA A C 1
ATOM 2143 O O . ALA A 1 270 ? -18.084 8.922 30.598 1.00 82.44 270 ALA A O 1
ATOM 2144 N N . ALA A 1 271 ? -17.573 9.980 28.676 1.00 82.75 271 ALA A N 1
ATOM 2145 C CA . ALA A 1 271 ? -18.592 11.016 28.813 1.00 82.75 271 ALA A CA 1
ATOM 2146 C C . ALA A 1 271 ? -20.016 10.432 28.761 1.00 82.75 271 ALA A C 1
ATOM 2148 O O . ALA A 1 271 ? -20.831 10.747 29.627 1.00 82.75 271 ALA A O 1
ATOM 2149 N N . GLN A 1 272 ? -20.305 9.527 27.818 1.00 85.50 272 GLN A N 1
ATOM 2150 C CA . GLN A 1 272 ? -21.614 8.864 27.739 1.00 85.50 272 GLN A CA 1
ATOM 2151 C C . GLN A 1 272 ? -21.939 8.025 28.979 1.00 85.50 272 GLN A C 1
ATOM 2153 O O . GLN A 1 272 ? -23.050 8.118 29.502 1.00 85.50 272 GLN A O 1
ATOM 2158 N N . ALA A 1 273 ? -20.978 7.238 29.473 1.00 83.69 273 ALA A N 1
ATOM 2159 C CA . ALA A 1 273 ? -21.164 6.426 30.675 1.00 83.69 273 ALA A CA 1
ATOM 2160 C C . ALA A 1 273 ? -21.454 7.297 31.908 1.00 83.69 273 ALA A C 1
ATOM 2162 O O . ALA A 1 273 ? -22.337 6.978 32.703 1.00 83.69 273 ALA A O 1
ATOM 2163 N N . SER A 1 274 ? -20.765 8.438 32.022 1.00 83.75 274 SER A N 1
ATOM 2164 C CA . SER A 1 274 ? -20.989 9.401 33.105 1.00 83.75 274 SER A CA 1
ATOM 2165 C C . SER A 1 274 ? -22.399 10.001 33.049 1.00 83.75 274 SER A C 1
ATOM 2167 O O . SER A 1 274 ? -23.063 10.087 34.080 1.00 83.75 274 SER A O 1
ATOM 2169 N N . MET A 1 275 ? -22.894 10.349 31.855 1.00 78.25 275 MET A N 1
ATOM 2170 C CA . MET A 1 275 ? -24.252 10.885 31.676 1.00 78.25 275 MET A CA 1
ATOM 2171 C C . MET A 1 275 ? -25.345 9.856 31.997 1.00 78.25 275 MET A C 1
ATOM 2173 O O . MET A 1 275 ? -26.351 10.227 32.587 1.00 78.25 275 MET A O 1
ATOM 2177 N N . GLN A 1 276 ? -25.143 8.578 31.661 1.00 77.56 276 GLN A N 1
ATOM 2178 C CA . GLN A 1 276 ? -26.100 7.505 31.970 1.00 77.56 276 GLN A CA 1
ATOM 2179 C C . GLN A 1 276 ? -26.130 7.139 33.461 1.00 77.56 276 GLN A C 1
ATOM 2181 O O . GLN A 1 276 ? -27.171 6.746 33.972 1.00 77.56 276 GLN A O 1
ATOM 2186 N N . SER A 1 277 ? -25.006 7.276 34.173 1.00 74.19 277 SER A N 1
ATOM 2187 C CA . SER A 1 277 ? -24.936 7.029 35.623 1.00 74.19 277 SER A CA 1
ATOM 2188 C C . SER A 1 277 ? -25.522 8.153 36.488 1.00 74.19 277 SER A C 1
ATOM 2190 O O . SER A 1 277 ? -25.701 7.969 37.690 1.00 74.19 277 SER A O 1
ATOM 2192 N N . ALA A 1 278 ? -25.786 9.320 35.892 1.00 64.19 278 ALA A N 1
ATOM 2193 C CA . ALA A 1 278 ? -26.330 10.498 36.570 1.00 64.19 278 ALA A CA 1
ATOM 2194 C C . ALA A 1 278 ? -27.855 10.655 36.408 1.00 64.19 278 ALA A C 1
ATOM 2196 O O . ALA A 1 278 ? -28.424 11.622 36.916 1.00 64.19 278 ALA A O 1
ATOM 2197 N N . SER A 1 279 ? -28.496 9.721 35.702 1.00 53.31 279 SER A N 1
ATOM 2198 C CA . SER A 1 279 ? -29.945 9.616 35.463 1.00 53.31 279 SER A CA 1
ATOM 2199 C C . SER A 1 279 ? -30.524 8.402 36.169 1.00 53.31 279 SER A C 1
ATOM 2201 O O . SER A 1 279 ? -31.645 8.530 36.703 1.00 53.31 279 SER A O 1
#

Sequence (279 aa):
MQAHDAAKLTHALLQCDDAYPMSFDQLRISYVKHYIENNLSDYIITCLELCKGRKPPYHEYILAHVSRREDPLGRTVPCGVLRAERSMGEPGKPALKVISIFAAQFSTLASNIPAVDRVTICDTSECCEDIVLYRAGLQSGHDAGKTWAIHEFISAGLAIHAYAPNYHLVFEQCYWFAGLFFRLLVGHNAVDFEVERAAVKRIKGKHGGIWKGIKQDKHVAGNFGRMFQLLTSTQLREQVPVLQTKFSERVVELERSLDAEKQGFAGWRAAQASMQSAS

Secondary structure (DSSP, 8-state):
--SHHHHHHHHHHHS-SS---B-HHHHHHHHHHTTTTTTGGGEEEEEEEEEE-SSTT--EEEEEEEEEE-STT--EEEEEEEEEEEEESSTTS-HHHHHHHHHTTTTT--S-PBEEEEEEEE-TTTTSSSEEEEEEE--SSS-----EEHHHHHHHHHHHHHH--B--GGGTHHHHHHHHHHHHHH-GGGGG-B-TT-SEEEEE-TTSS-EEEEEE-TTT--HHHHHHTTTTSHHHHHHHHHHHHHHHHHHHHHHHHHHHHHHHHHHHHHHHHHHHHT-

=== Feature glossary ===
Reading guide. The protein is described through the following features:

Foldseek 3Di. A 3Di character summarizes, for each residue, the relative orientation of the Cα frame of its nearest spatial neighbor. Because it encodes fold topology rather than chemistry, 3Di alignments detect remote structural similarity that sequence alignment misses.

Contact-map, Ramachandran, and PAE plots. Plot images: a contact map (which residues are close in 3D, as an N×N binary image), a Ramachandran scatter (backbone torsion angles, revealing secondary-structure composition at a glance), and — for AlphaFold structures — a PAE heatmap (pairwise prediction confidence).

Radius of gyration, Cα contacts, bounding box. Radius of gyration (Rg) is the root-mean-square distance of Cα atoms from their centroid — a single number for overall size and compact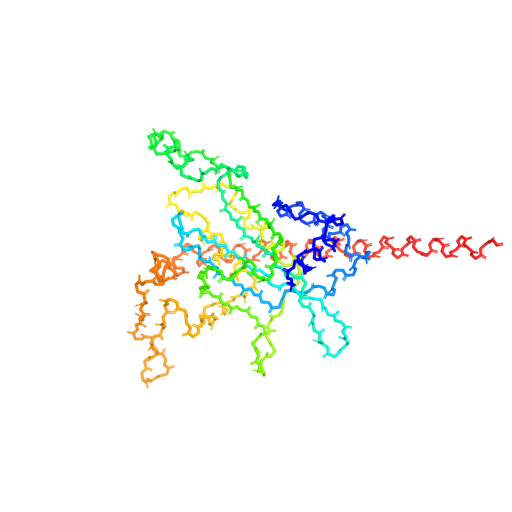ness. A globular domain of N residues has Rg ≈ 2.2·N^0.38 Å; an extended or disordered chain has a much larger Rg. The Cα contact count is the number of residue pairs whose Cα atoms are within 8 Å and are more than four positions apart in sequence — a standard proxy for tertiary packing density. The bounding box is the smallest axis-aligned box enclosing all Cα atoms.

Secondary structure (8-state, DSSP). Eight-state secondary structure (DSSP): H is the canonical α-helix, G the tighter 3₁₀-helix, I the wider π-helix; E/B are β-structure, T and S are turns and bends, and '-' is everything else. DSSP derives these from the pattern of main-chain N–H···O=C hydrogen bonds, not from the sequence.

B-factor. B-factor (Debye–Waller factor) reflects atomic displacement in the crystal lattice. It is an experimental observable (units Å²), not a prediction; low values mean the atom is pinned down, high values mean it moves or is heterogeneous across the crystal.

pLDDT. pLDDT is the predicted lDDT-Cα score: AlphaFold's confidence that the local environment of each residue (all inter-atomic distances within 15 Å) is correctly placed. It is a per-residue number between 0 and 100, with higher meaning more reliable.

Nearest PDB structures. Nearest PDB neighbors are the top structural matches found by Foldseek when searching this structure against the entire Protein Data Bank. Each hit reports a TM-score (0 to 1; >0.5 almost always implies the same fold) and an E-value. These are *structural* homologs — they may share no detectable sequence similarity.

Solvent-accessible surface area. Accessible surface area quantifies burial. A residue with SASA near zero is packed into the hydrophobic core; one with SASA >100 Å² sits on the surface. Computed here via the Shrake–Rupley numerical algorithm with a 1.4 Å probe.

Rendered structure images. Structure images are PyMOL renders from six orthogonal camera directions. Cartoon representation draws helices as coils and strands as arrows; sticks shows the backbone as bonds; surface shows the solvent-excluded envelope. Rainbow coloring maps sequence position to hue (blue→red, N→C); chain coloring assigns a distinct color per polypeptide.

Backbone torsions (φ/ψ). φ (phi) and ψ (psi) are the two rotatable backbone dihedrals per residue: φ is the C(i-1)–N–Cα–C torsion, ψ is the N–Cα–C–N(i+1) torsion, both in degrees on (−180°, 180°]. α-helical residues cluster near (−60°, −45°); β-strand residues near (−120°, +130°). A Ramachandran plot is simply a scatter of (φ, ψ) for every residue.

Predicted aligned error. Predicted Aligned Error (PAE) is an AlphaFold confidence matrix: entry (i, j) is the expected error in the position of residue j, in ångströms, when the prediction is superimposed on the true structure at residue i. Low PAE within a block of residues means that block is internally rigid and well-predicted; high PAE between two blocks means their relative placement is uncertain even if each block individually is confident.

mmCIF coordinates. Structure coordinates are given as an mmCIF _atom_site loop: one row per atom with element, residue name, chain id, sequence number, and x/y/z position in Å. Only the four main-chain atoms per residue are included here; side chains are omitted to keep the record compact.

InterPro / GO / CATH / organism. Database cross-references. InterPro integrates a dozen domain/family signature databases into unified entries with residue-range hits. GO terms attach function/process/location labels with evidence codes. CATH codes position the fold in a four-level structural taxonomy. Organism is the NCBI-taxonomy species name.

Secondary structure (3-state, P-SEA). SS3 is a coarse helix/strand/coil call (letters a/b/c) made by the P-SEA algorithm from inter-Cα distances and dihedrals. It is less detailed than DSSP but needs only Cα positions.

Sequence. Sequence gives the chain of amino acids in standard one-letter code (A=alanine, C=cysteine, …, Y=tyrosine), read N→C. It is the only feature that is directly encoded by the gene; all structural features are derived from the folded form of this sequence.